Protein AF-A0A1T4W756-F1 (afdb_monomer_lite)

pLDDT: mean 76.84, std 11.85, range [45.97, 94.19]

Foldseek 3Di:
DLAKDKDKDKDKDWDPDPDIDIDIDIDIDIDGPDDPVRVVVDPPQWDWDDDPPDHIDIDGDDDPCVDVVVVVVCVVPDDDVVVVVVVVVVVCVVVVDDDDDDDPPPVVVVVLVVCVVVVPHDDADADPVLVVPDDPPDPDPDDPVVVRVVSPDPDPVNVVVVVVVVVVVVVVVVLVVLQVCLVPDFLVRVLVDPSADPLLNVLSVVVVVLVDDRVVSSVLSPPVDDPVSSVVVSVVSVVVRD

InterPro domains:
  IPR003688 Type IV secretion system protein TraG/VirD4 [PF02534] (2-58)
  IPR027417 P-loop containing nucleoside triphosphate hydrolase [G3DSA:3.40.50.300] (1-73)

Sequence (242 aa):
LLGKWTIYKKSSSESKGSHGSSSNSVDVIARDLMDPNEIRLLPNNKEIVFVRGERALMDFKWYPWKHKINSYAMSYGTFEPKKYMDLIRRQREESNDYYELIIDNKQKIDYYLSQKESGNVIETTVNISSFLNYNFDEDNDKSLEDNINELVVLSDEEIEKIISEEEFLESKRITREKKKLFNEMDLIGLYASDVLDERRKEILKSLYKLEYTPEQIKDIISLDRDLDEIEQLYEASIVLKG

Structure (mmCIF, N/CA/C/O backbone):
data_AF-A0A1T4W756-F1
#
_entry.id   AF-A0A1T4W756-F1
#
loop_
_atom_site.group_PDB
_atom_site.id
_atom_site.type_symbol
_atom_site.label_atom_id
_atom_site.label_alt_id
_atom_site.label_comp_id
_atom_site.label_asym_id
_atom_site.label_entity_id
_atom_site.label_seq_id
_atom_site.pdbx_PDB_ins_code
_atom_site.Cartn_x
_atom_site.Cartn_y
_atom_site.Cartn_z
_atom_site.occupancy
_atom_site.B_iso_or_equiv
_atom_site.auth_seq_id
_atom_site.auth_comp_id
_atom_site.auth_asym_id
_atom_site.auth_atom_id
_atom_site.pdbx_PDB_model_num
ATOM 1 N N . LEU A 1 1 ? 17.171 10.006 -4.246 1.00 64.38 1 LEU A N 1
ATOM 2 C CA . LEU A 1 1 ? 17.557 10.480 -5.600 1.00 64.38 1 LEU A CA 1
ATOM 3 C C . LEU A 1 1 ? 17.049 9.463 -6.621 1.00 64.38 1 LEU A C 1
ATOM 5 O O . LEU A 1 1 ? 17.104 8.283 -6.307 1.00 64.38 1 LEU A O 1
ATOM 9 N N . LEU A 1 2 ? 16.580 9.900 -7.798 1.00 79.25 2 LEU A N 1
ATOM 10 C CA . LEU A 1 2 ? 15.942 9.085 -8.861 1.00 79.25 2 LEU A CA 1
ATOM 11 C C . LEU A 1 2 ? 16.787 7.925 -9.421 1.00 79.25 2 LEU A C 1
ATOM 13 O O . LEU A 1 2 ? 16.278 7.093 -10.166 1.00 79.25 2 LEU A O 1
ATOM 17 N N . GLY A 1 3 ? 18.067 7.870 -9.057 1.00 83.31 3 GLY A N 1
ATOM 18 C CA . GLY A 1 3 ? 19.021 6.871 -9.513 1.00 83.31 3 GLY A CA 1
ATOM 19 C C . GLY A 1 3 ? 19.942 7.403 -10.607 1.00 83.31 3 GLY A C 1
ATOM 20 O O . GLY A 1 3 ? 19.833 8.548 -11.052 1.00 83.31 3 GLY A O 1
ATOM 21 N N . LYS A 1 4 ? 20.877 6.547 -11.013 1.00 87.38 4 LYS A N 1
ATOM 22 C CA . LYS A 1 4 ? 21.827 6.786 -12.100 1.00 87.38 4 LYS A CA 1
ATOM 23 C C . LYS A 1 4 ? 21.632 5.717 -13.161 1.00 87.38 4 LYS A C 1
ATOM 25 O O . LYS A 1 4 ? 21.268 4.588 -12.838 1.00 87.38 4 LYS A O 1
ATOM 30 N N . TRP A 1 5 ? 21.895 6.062 -14.410 1.00 86.31 5 TRP A N 1
ATOM 31 C CA . TRP A 1 5 ? 21.867 5.125 -15.518 1.00 86.31 5 TRP A CA 1
ATOM 32 C C . TRP A 1 5 ? 23.100 5.285 -16.396 1.00 86.31 5 TRP A C 1
ATOM 34 O O . TRP A 1 5 ? 23.722 6.347 -16.480 1.00 86.31 5 TRP A O 1
ATOM 44 N N . THR A 1 6 ? 23.465 4.182 -17.034 1.00 88.81 6 THR A N 1
ATOM 45 C CA . THR A 1 6 ? 24.600 4.121 -17.941 1.00 88.81 6 THR A CA 1
ATOM 46 C C . THR A 1 6 ? 24.097 4.248 -19.370 1.00 88.81 6 THR A C 1
ATOM 48 O O . THR A 1 6 ? 23.327 3.415 -19.848 1.00 88.81 6 THR A O 1
ATOM 51 N N . ILE A 1 7 ? 24.544 5.298 -20.049 1.00 87.31 7 ILE A N 1
ATOM 52 C CA . ILE A 1 7 ? 24.215 5.606 -21.434 1.00 87.31 7 ILE A CA 1
ATOM 53 C C . ILE A 1 7 ? 25.341 5.097 -22.323 1.00 87.31 7 ILE A C 1
ATOM 55 O O . ILE A 1 7 ? 26.498 5.489 -22.164 1.00 87.31 7 ILE A O 1
ATOM 59 N N . TYR A 1 8 ? 24.991 4.266 -23.300 1.00 89.81 8 TYR A N 1
ATOM 60 C CA . TYR A 1 8 ? 25.895 3.901 -24.384 1.00 89.81 8 TYR A CA 1
ATOM 61 C C . TYR A 1 8 ? 25.784 4.936 -25.501 1.00 89.81 8 TYR A C 1
ATOM 63 O O . TYR A 1 8 ? 24.734 5.071 -26.130 1.00 89.81 8 TYR A O 1
ATOM 71 N N . LYS A 1 9 ? 26.871 5.659 -25.765 1.00 90.62 9 LYS A N 1
ATOM 72 C CA . LYS A 1 9 ? 26.961 6.628 -26.856 1.00 90.62 9 LYS A CA 1
ATOM 73 C C . LYS A 1 9 ? 27.814 6.033 -27.970 1.00 90.62 9 LYS A C 1
ATOM 75 O O . LYS A 1 9 ? 28.964 5.675 -27.753 1.00 90.62 9 LYS A O 1
ATOM 80 N N . LYS A 1 10 ? 27.259 5.952 -29.177 1.00 91.25 10 LYS A N 1
ATOM 81 C CA . LYS A 1 10 ? 28.010 5.606 -30.390 1.00 91.25 10 LYS A CA 1
ATOM 82 C C . LYS A 1 10 ? 28.142 6.855 -31.247 1.00 91.25 10 LYS A C 1
ATOM 84 O O . LYS A 1 10 ? 27.137 7.499 -31.536 1.00 91.25 10 LYS A O 1
ATOM 89 N N . SER A 1 11 ? 29.361 7.199 -31.639 1.00 89.12 11 SER A N 1
ATOM 90 C CA . SER A 1 11 ? 29.635 8.275 -32.589 1.00 89.12 11 SER A CA 1
ATOM 91 C C . SER A 1 11 ? 30.311 7.700 -33.827 1.00 89.12 11 SER A C 1
ATOM 93 O O . SER A 1 11 ? 31.268 6.936 -33.735 1.00 89.12 11 SER A O 1
ATOM 95 N N . SER A 1 12 ? 29.793 8.061 -34.995 1.00 88.94 12 SER A N 1
ATOM 96 C CA . SER A 1 12 ? 30.367 7.708 -36.290 1.00 88.94 12 SER A CA 1
ATOM 97 C C . SER A 1 12 ? 30.826 8.983 -36.982 1.00 88.94 12 SER A C 1
ATOM 99 O O . SER A 1 12 ? 30.035 9.913 -37.143 1.00 88.94 12 SER A O 1
ATOM 101 N N . SER A 1 13 ? 32.081 9.013 -37.408 1.00 88.81 13 SER A N 1
ATOM 102 C CA . SER A 1 13 ? 32.629 10.091 -38.227 1.00 88.81 13 SER A CA 1
ATOM 103 C C . SER A 1 13 ? 32.906 9.546 -39.618 1.00 88.81 13 SER A C 1
ATOM 105 O O . SER A 1 13 ? 33.592 8.535 -39.758 1.00 88.81 13 SER A O 1
ATOM 107 N N . GLU A 1 14 ? 32.382 10.218 -40.639 1.00 89.50 14 GLU A N 1
ATOM 108 C CA . GLU A 1 14 ? 32.632 9.908 -42.047 1.00 89.50 14 GLU A CA 1
ATOM 109 C C . GLU A 1 14 ? 33.365 11.070 -42.728 1.00 89.50 14 GLU A C 1
ATOM 111 O O . GLU A 1 14 ? 33.009 12.235 -42.553 1.00 89.50 14 GLU A O 1
ATOM 116 N N . SER A 1 15 ? 34.395 10.758 -43.514 1.00 87.44 15 SER A N 1
ATOM 117 C CA . SER A 1 15 ? 35.109 11.712 -44.364 1.00 87.44 15 SER A CA 1
ATOM 118 C C . SER A 1 15 ? 34.831 11.409 -45.835 1.00 87.44 15 SER A C 1
ATOM 120 O O . SER A 1 15 ? 35.038 10.284 -46.294 1.00 87.44 15 SER A O 1
ATOM 122 N N . LYS A 1 16 ? 34.377 12.419 -46.589 1.00 81.94 16 LYS A N 1
ATOM 123 C CA . LYS A 1 16 ? 34.033 12.322 -48.020 1.00 81.94 16 LYS A CA 1
ATOM 124 C C . LYS A 1 16 ? 35.166 12.872 -48.892 1.00 81.94 16 LYS A C 1
ATOM 126 O O . LYS A 1 16 ? 35.035 13.927 -49.504 1.00 81.94 16 LYS A O 1
ATOM 131 N N . GLY A 1 17 ? 36.303 12.177 -48.899 1.00 85.62 17 GLY A N 1
ATOM 132 C CA . GLY A 1 17 ? 37.425 12.429 -49.813 1.00 85.62 17 GLY A CA 1
ATOM 133 C C . GLY A 1 17 ? 37.479 11.431 -50.977 1.00 85.62 17 GLY A C 1
ATOM 134 O O . GLY A 1 17 ? 36.662 10.518 -51.058 1.00 85.62 17 GLY A O 1
ATOM 135 N N . SER A 1 18 ? 38.484 11.567 -51.854 1.00 78.50 18 SER A N 1
ATOM 136 C CA . SER A 1 18 ? 38.758 10.626 -52.964 1.00 78.50 18 SER A CA 1
ATOM 137 C C . SER A 1 18 ? 38.944 9.173 -52.492 1.00 78.50 18 SER A C 1
ATOM 139 O O . SER A 1 18 ? 38.592 8.247 -53.214 1.00 78.50 18 SER A O 1
ATOM 141 N N . HIS A 1 19 ? 39.450 8.987 -51.272 1.00 74.56 19 HIS A N 1
ATOM 142 C CA . HIS A 1 19 ? 39.415 7.732 -50.526 1.00 74.56 19 HIS A CA 1
ATOM 143 C C . HIS A 1 19 ? 38.713 8.029 -49.199 1.00 74.56 19 HIS A C 1
ATOM 145 O O . HIS A 1 19 ? 39.328 8.550 -48.269 1.00 74.56 19 HIS A O 1
ATOM 151 N N . GLY A 1 20 ? 37.399 7.816 -49.149 1.00 80.31 20 GLY A N 1
ATOM 152 C CA . GLY A 1 20 ? 36.619 8.061 -47.940 1.00 80.31 20 GLY A CA 1
ATOM 153 C C . GLY A 1 20 ? 37.050 7.147 -46.792 1.00 80.31 20 GLY A C 1
ATOM 154 O O . GLY A 1 20 ? 37.405 5.990 -47.010 1.00 80.31 20 GLY A O 1
ATOM 155 N N . SER A 1 21 ? 37.008 7.666 -45.567 1.00 78.00 21 SER A N 1
ATOM 156 C CA . SER A 1 21 ? 37.246 6.897 -44.344 1.00 78.00 21 SER A CA 1
ATOM 157 C C . SER A 1 21 ? 36.079 7.079 -43.380 1.00 78.00 21 SER A C 1
ATOM 159 O O . SER A 1 21 ? 35.488 8.155 -43.291 1.00 78.00 21 SER A O 1
ATOM 161 N N . SER A 1 22 ? 35.734 6.013 -42.664 1.00 86.62 22 SER A N 1
ATOM 162 C CA . SER A 1 22 ? 34.732 6.040 -41.601 1.00 86.62 22 SER A CA 1
ATOM 163 C C . SER A 1 22 ? 35.335 5.476 -40.324 1.00 86.62 22 SER A C 1
ATOM 165 O O . SER A 1 22 ? 35.930 4.398 -40.351 1.00 86.62 22 SER A O 1
ATOM 167 N N . SER A 1 23 ? 35.156 6.169 -39.207 1.00 84.12 23 SER A N 1
ATOM 168 C CA . SER A 1 23 ? 35.570 5.708 -37.882 1.00 84.12 23 SER A CA 1
ATOM 169 C C . SER A 1 23 ? 34.370 5.675 -36.948 1.00 84.12 23 SER A C 1
ATOM 171 O O . SER A 1 23 ? 33.595 6.630 -36.919 1.00 84.12 23 SER A O 1
ATOM 173 N N . ASN A 1 24 ? 34.257 4.620 -36.146 1.00 88.62 24 ASN A N 1
ATOM 174 C CA . ASN A 1 24 ? 33.230 4.495 -35.116 1.00 88.62 24 ASN A CA 1
ATOM 175 C C . ASN A 1 24 ? 33.894 4.495 -33.736 1.00 88.62 24 ASN A C 1
ATOM 177 O O . ASN A 1 24 ? 34.829 3.728 -33.514 1.00 88.62 24 ASN A O 1
ATOM 181 N N . SER A 1 25 ? 33.397 5.322 -32.818 1.00 86.44 25 SER A N 1
ATOM 182 C CA . SER A 1 25 ? 33.781 5.333 -31.404 1.00 86.44 25 SER A CA 1
ATOM 183 C C . SER A 1 25 ? 32.585 4.950 -30.539 1.00 86.44 25 SER A C 1
ATOM 185 O O . SER A 1 25 ? 31.438 5.290 -30.852 1.00 86.44 25 SER A O 1
ATOM 187 N N . VAL A 1 26 ? 32.848 4.226 -29.452 1.00 90.38 26 VAL A N 1
ATOM 188 C CA . VAL A 1 26 ? 31.834 3.840 -28.467 1.00 90.38 26 VAL A CA 1
ATOM 189 C C . VAL A 1 26 ? 32.276 4.327 -27.096 1.00 90.38 26 VAL A C 1
ATOM 191 O O . VAL A 1 26 ? 33.327 3.920 -26.611 1.00 90.38 26 VAL A O 1
ATOM 194 N N . ASP A 1 27 ? 31.434 5.144 -26.468 1.00 90.38 27 ASP A N 1
ATOM 195 C CA . ASP A 1 27 ? 31.645 5.690 -25.131 1.00 90.38 27 ASP A CA 1
ATOM 196 C C . ASP A 1 27 ? 30.548 5.187 -24.180 1.00 90.38 27 ASP A C 1
ATOM 198 O O . ASP A 1 27 ? 29.384 5.018 -24.565 1.00 90.38 27 ASP A O 1
ATOM 202 N N . VAL A 1 28 ? 30.907 4.991 -22.912 1.00 88.94 28 VAL A N 1
ATOM 203 C CA . VAL A 1 28 ? 29.984 4.617 -21.833 1.00 88.94 28 VAL A CA 1
ATOM 204 C C . VAL A 1 28 ? 29.955 5.754 -20.816 1.00 88.94 28 VAL A C 1
ATOM 206 O O . VAL A 1 28 ? 30.978 6.073 -20.216 1.00 88.94 28 VAL A O 1
ATOM 209 N N . ILE A 1 29 ? 28.796 6.389 -20.634 1.00 89.00 29 ILE A N 1
ATOM 210 C CA . ILE A 1 29 ? 28.639 7.584 -19.792 1.00 89.00 29 ILE A CA 1
ATOM 211 C C . ILE A 1 29 ? 27.676 7.268 -18.649 1.00 89.00 29 ILE A C 1
ATOM 213 O O . ILE A 1 29 ? 26.566 6.802 -18.885 1.00 89.00 29 ILE A O 1
ATOM 217 N N . ALA A 1 30 ? 28.069 7.552 -17.409 1.00 88.38 30 ALA A N 1
ATOM 218 C CA . ALA A 1 30 ? 27.159 7.512 -16.268 1.00 88.38 30 ALA A CA 1
ATOM 219 C C . ALA A 1 30 ? 26.474 8.878 -16.105 1.00 88.38 30 ALA A C 1
ATOM 221 O O . ALA A 1 30 ? 27.153 9.895 -15.958 1.00 88.38 30 ALA A O 1
ATOM 222 N N . ARG A 1 31 ? 25.140 8.905 -16.123 1.00 87.06 31 ARG A N 1
ATOM 223 C CA . ARG A 1 31 ? 24.331 10.115 -15.910 1.00 87.06 31 ARG A CA 1
ATOM 224 C C . ARG A 1 31 ? 23.247 9.836 -14.874 1.00 87.06 31 ARG A C 1
ATOM 226 O O . ARG A 1 31 ? 22.803 8.700 -14.717 1.00 87.06 31 ARG A O 1
ATOM 233 N N . ASP A 1 32 ? 22.813 10.868 -14.168 1.00 87.69 32 ASP A N 1
ATOM 234 C CA . ASP A 1 32 ? 21.615 10.781 -13.334 1.00 87.69 32 ASP A CA 1
ATOM 235 C C . ASP A 1 32 ? 20.374 10.553 -14.216 1.00 87.69 32 ASP A C 1
ATOM 237 O O . ASP A 1 32 ? 20.362 10.891 -15.402 1.00 87.69 32 ASP A O 1
ATOM 241 N N . LEU A 1 33 ? 19.339 9.910 -13.671 1.00 84.50 33 LEU A N 1
ATOM 242 C CA . LEU A 1 33 ? 18.147 9.578 -14.458 1.00 84.50 33 LEU A CA 1
ATOM 243 C C . LEU A 1 33 ? 17.405 10.836 -14.946 1.00 84.50 33 LEU A C 1
ATOM 245 O O . LEU A 1 33 ? 16.977 10.881 -16.096 1.00 84.50 33 LEU A O 1
ATOM 249 N N . MET A 1 34 ? 17.295 11.853 -14.086 1.00 86.31 34 MET A N 1
ATOM 250 C CA . MET A 1 34 ? 16.879 13.212 -14.443 1.00 86.31 34 MET A CA 1
ATOM 251 C C . MET A 1 34 ? 17.627 14.228 -13.581 1.00 86.31 34 MET A C 1
ATOM 253 O O . MET A 1 34 ? 17.814 14.010 -12.380 1.00 86.31 34 MET A O 1
ATOM 257 N N . ASP A 1 35 ? 17.976 15.362 -14.179 1.00 87.25 35 ASP A N 1
ATOM 258 C CA . ASP A 1 35 ? 18.528 16.509 -13.466 1.00 87.25 35 ASP A CA 1
ATOM 259 C C . ASP A 1 35 ? 17.411 17.318 -12.774 1.00 87.25 35 ASP A C 1
ATOM 261 O O . ASP A 1 35 ? 16.287 17.393 -13.278 1.00 87.25 35 ASP A O 1
ATOM 265 N N . PRO A 1 36 ? 17.697 18.028 -11.666 1.00 87.94 36 PRO A N 1
ATOM 266 C CA . PRO A 1 36 ? 16.707 18.877 -10.992 1.00 87.94 36 PRO A CA 1
ATOM 267 C C . PRO A 1 36 ? 16.030 19.907 -11.911 1.00 87.94 36 PRO A C 1
ATOM 269 O O . PRO A 1 36 ? 14.843 20.199 -11.763 1.00 87.94 36 PRO A O 1
ATOM 272 N N . ASN A 1 37 ? 16.768 20.429 -12.894 1.00 89.31 37 ASN A N 1
ATOM 273 C CA . ASN A 1 37 ? 16.232 21.355 -13.892 1.00 89.31 37 ASN A CA 1
ATOM 274 C C . ASN A 1 37 ? 15.243 20.673 -14.850 1.00 89.31 37 ASN A C 1
ATOM 276 O O . ASN A 1 37 ? 14.254 21.289 -15.237 1.00 89.31 37 ASN A O 1
ATOM 280 N N . GLU A 1 38 ? 15.480 19.407 -15.201 1.00 87.94 38 GLU A N 1
ATOM 281 C CA . GLU A 1 38 ? 14.569 18.610 -16.032 1.00 87.94 38 GLU A CA 1
ATOM 282 C C . GLU A 1 38 ? 13.300 18.253 -15.247 1.00 87.94 38 GLU A C 1
ATOM 284 O O . GLU A 1 38 ? 12.197 18.352 -15.781 1.00 87.94 38 GLU A O 1
ATOM 289 N N . ILE A 1 39 ? 13.433 17.934 -13.953 1.00 88.06 39 ILE A N 1
ATOM 290 C CA . ILE A 1 39 ? 12.296 17.684 -13.051 1.00 88.06 39 ILE A CA 1
ATOM 291 C C . ILE A 1 39 ? 11.407 18.929 -12.937 1.00 88.06 39 ILE A C 1
ATOM 293 O O . ILE A 1 39 ? 10.183 18.822 -12.955 1.00 88.06 39 ILE A O 1
ATOM 297 N N . ARG A 1 40 ? 12.003 20.127 -12.867 1.00 88.00 40 ARG A N 1
ATOM 298 C CA . ARG A 1 40 ? 11.256 21.395 -12.805 1.00 88.00 40 ARG A CA 1
ATOM 299 C C . ARG A 1 40 ? 10.413 21.660 -14.057 1.00 88.00 40 ARG A C 1
ATOM 301 O O . ARG A 1 40 ? 9.430 22.392 -13.978 1.00 88.00 40 ARG A O 1
ATOM 308 N N . LEU A 1 41 ? 10.798 21.092 -15.196 1.00 92.56 41 LEU A N 1
ATOM 309 C CA . LEU A 1 41 ? 10.084 21.225 -16.466 1.00 92.56 41 LEU A CA 1
ATOM 310 C C . LEU A 1 41 ? 9.068 20.095 -16.699 1.00 92.56 41 LEU A C 1
ATOM 312 O O . LEU A 1 41 ? 8.438 20.056 -17.759 1.00 92.56 41 LEU A O 1
ATOM 316 N N . LEU A 1 42 ? 8.888 19.183 -15.736 1.00 91.00 42 LEU A N 1
ATOM 317 C CA . LEU A 1 42 ? 7.922 18.098 -15.852 1.00 91.00 42 LEU A CA 1
ATOM 318 C C . LEU A 1 42 ? 6.495 18.666 -16.002 1.00 91.00 42 LEU A C 1
ATOM 320 O O . LEU A 1 42 ? 6.107 19.565 -15.250 1.00 91.00 42 LEU A O 1
ATOM 324 N N . PRO A 1 43 ? 5.681 18.150 -16.943 1.00 93.50 43 PRO A N 1
ATOM 325 C CA . PRO A 1 43 ? 4.292 18.567 -17.084 1.00 93.50 43 PRO A CA 1
ATOM 326 C C . PRO A 1 43 ? 3.514 18.424 -15.772 1.00 93.50 43 PRO A C 1
ATOM 328 O O . PRO A 1 43 ? 3.578 17.387 -15.118 1.00 93.50 43 PRO A O 1
ATOM 331 N N . ASN A 1 44 ? 2.701 19.425 -15.421 1.00 90.94 44 ASN A N 1
ATOM 332 C CA . ASN A 1 44 ? 1.949 19.436 -14.158 1.00 90.94 44 ASN A CA 1
ATOM 333 C C . ASN A 1 44 ? 0.996 18.248 -13.974 1.00 90.94 44 ASN A C 1
ATOM 335 O O . ASN A 1 44 ? 0.632 17.943 -12.838 1.00 90.94 44 ASN A O 1
ATOM 339 N N . ASN A 1 45 ? 0.566 17.619 -15.070 1.00 92.31 45 ASN A N 1
ATOM 340 C CA . ASN A 1 45 ? -0.301 16.445 -15.066 1.00 92.31 45 ASN A CA 1
ATOM 341 C C . ASN A 1 45 ? 0.446 15.123 -14.893 1.00 92.31 45 ASN A C 1
ATOM 343 O O . ASN A 1 45 ? -0.216 14.096 -14.809 1.00 92.31 45 ASN A O 1
ATOM 347 N N . LYS A 1 46 ? 1.779 15.139 -14.859 1.00 92.88 46 LYS A N 1
ATOM 348 C CA . LYS A 1 46 ? 2.610 13.957 -14.661 1.00 92.88 46 LYS A CA 1
ATOM 349 C C . LYS A 1 46 ? 3.334 14.012 -13.326 1.00 92.88 46 LYS A C 1
ATOM 351 O O . LYS A 1 46 ? 3.570 15.082 -12.764 1.00 92.88 46 LYS A O 1
ATOM 356 N N . GLU A 1 47 ? 3.679 12.841 -12.830 1.00 92.38 47 GLU A N 1
ATOM 357 C CA . GLU A 1 47 ? 4.463 12.637 -11.624 1.00 92.38 47 GLU A CA 1
ATOM 358 C C . GLU A 1 47 ? 5.432 11.473 -11.805 1.00 92.38 47 GLU A C 1
ATOM 360 O O . GLU A 1 47 ? 5.349 10.722 -12.779 1.00 92.38 47 GLU A O 1
ATOM 365 N N . ILE A 1 48 ? 6.383 11.366 -10.879 1.00 91.50 48 ILE A N 1
ATOM 366 C CA . ILE A 1 48 ? 7.342 10.268 -10.843 1.00 91.50 48 ILE A CA 1
ATOM 367 C C . ILE A 1 48 ? 6.992 9.368 -9.662 1.00 91.50 48 ILE A C 1
ATOM 369 O O . ILE A 1 48 ? 6.960 9.828 -8.521 1.00 91.50 48 ILE A O 1
ATOM 373 N N . VAL A 1 49 ? 6.745 8.094 -9.947 1.00 91.31 49 VAL A N 1
ATOM 374 C CA . VAL A 1 49 ? 6.301 7.079 -8.993 1.00 91.31 49 VAL A CA 1
ATOM 375 C C . VAL A 1 49 ? 7.453 6.128 -8.687 1.00 91.31 49 VAL A C 1
ATOM 377 O O . VAL A 1 49 ? 8.140 5.640 -9.588 1.00 91.31 49 VAL A O 1
ATOM 380 N N . PHE A 1 50 ? 7.647 5.850 -7.398 1.00 91.19 50 PHE A N 1
ATOM 381 C CA . PHE A 1 50 ? 8.600 4.857 -6.915 1.00 91.19 50 PHE A CA 1
ATOM 382 C C . PHE A 1 50 ? 7.846 3.647 -6.379 1.00 91.19 50 PHE A C 1
ATOM 384 O O . PHE A 1 50 ? 7.198 3.725 -5.337 1.00 91.19 50 PHE A O 1
ATOM 391 N N . VAL A 1 51 ? 7.960 2.526 -7.084 1.00 89.62 51 VAL A N 1
ATOM 392 C CA . VAL A 1 51 ? 7.474 1.226 -6.618 1.00 89.62 51 VAL A CA 1
ATOM 393 C C . VAL A 1 51 ? 8.680 0.421 -6.146 1.00 89.62 51 VAL A C 1
ATOM 395 O O . VAL A 1 51 ? 9.732 0.423 -6.786 1.00 89.62 51 VAL A O 1
ATOM 398 N N . ARG A 1 52 ? 8.565 -0.230 -4.984 1.00 92.12 52 ARG A N 1
ATOM 399 C CA . ARG A 1 52 ? 9.660 -1.032 -4.427 1.00 92.12 52 ARG A CA 1
ATOM 400 C C . ARG A 1 52 ? 10.048 -2.132 -5.417 1.00 92.12 52 ARG A C 1
ATOM 402 O O . ARG A 1 52 ? 9.188 -2.863 -5.883 1.00 92.12 52 ARG A O 1
ATOM 409 N N . GLY A 1 53 ? 11.346 -2.255 -5.689 1.00 87.62 53 GLY A N 1
ATOM 410 C CA . GLY A 1 53 ? 11.882 -3.248 -6.627 1.00 87.62 53 GLY A CA 1
ATOM 411 C C . GLY A 1 53 ? 11.845 -2.814 -8.094 1.00 87.62 53 GLY A C 1
ATOM 412 O O . GLY A 1 53 ? 12.518 -3.429 -8.914 1.00 87.62 53 GLY A O 1
ATOM 413 N N . GLU A 1 54 ? 11.156 -1.720 -8.413 1.00 87.44 54 GLU A N 1
ATOM 414 C CA . GLU A 1 54 ? 11.016 -1.227 -9.777 1.00 87.44 54 GLU A CA 1
ATOM 415 C C . GLU A 1 54 ? 11.842 0.033 -10.032 1.00 87.44 54 GLU A C 1
ATOM 417 O O . GLU A 1 54 ? 12.269 0.756 -9.124 1.00 87.44 54 GLU A O 1
ATOM 422 N N . ARG A 1 55 ? 12.072 0.311 -11.318 1.00 86.12 55 ARG A N 1
ATOM 423 C CA . ARG A 1 55 ? 12.663 1.584 -11.748 1.00 86.12 55 ARG A CA 1
ATOM 424 C C . ARG A 1 55 ? 11.663 2.716 -11.522 1.00 86.12 55 ARG A C 1
ATOM 426 O O . ARG A 1 55 ? 10.460 2.491 -11.502 1.00 86.12 55 ARG A O 1
ATOM 433 N N . ALA A 1 56 ? 12.159 3.945 -11.386 1.00 88.19 56 ALA A N 1
ATOM 434 C CA . ALA A 1 56 ? 11.288 5.113 -11.314 1.00 88.19 56 ALA A CA 1
ATOM 435 C C . ALA A 1 56 ? 10.416 5.201 -12.580 1.00 88.19 56 ALA A C 1
ATOM 437 O O . ALA A 1 56 ? 10.932 5.160 -13.700 1.00 88.19 56 ALA A O 1
ATOM 438 N N . LEU A 1 57 ? 9.104 5.317 -12.389 1.00 88.62 57 LEU A N 1
ATOM 439 C CA . LEU A 1 57 ? 8.106 5.370 -13.455 1.00 88.62 57 LEU A CA 1
ATOM 440 C C . LEU A 1 57 ? 7.559 6.787 -13.566 1.00 88.62 57 LEU A C 1
ATOM 442 O O . LEU A 1 57 ? 7.435 7.484 -12.567 1.00 88.62 57 LEU A O 1
ATOM 446 N N . MET A 1 58 ? 7.205 7.215 -14.773 1.00 90.69 58 MET A N 1
ATOM 447 C CA . MET A 1 58 ? 6.494 8.473 -14.982 1.00 90.69 58 MET A CA 1
ATOM 448 C C . MET A 1 58 ? 5.047 8.162 -15.343 1.00 90.69 58 MET A C 1
ATOM 450 O O . MET A 1 58 ? 4.808 7.512 -16.359 1.00 90.69 58 MET A O 1
ATOM 454 N N . ASP A 1 59 ? 4.107 8.664 -14.551 1.00 94.19 59 ASP A N 1
ATOM 455 C CA . ASP A 1 59 ? 2.674 8.437 -14.752 1.00 94.19 59 ASP A CA 1
ATOM 456 C C . ASP A 1 59 ? 1.878 9.744 -14.638 1.00 94.19 59 ASP A C 1
ATOM 458 O O . ASP A 1 59 ? 2.422 10.799 -14.302 1.00 94.19 59 ASP A O 1
ATOM 462 N N . PHE A 1 60 ? 0.596 9.706 -14.987 1.00 93.38 60 PHE A N 1
ATOM 463 C CA . PHE A 1 60 ? -0.325 10.814 -14.808 1.00 93.38 60 PHE A CA 1
ATOM 464 C C . PHE A 1 60 ? -0.818 10.899 -13.367 1.00 93.38 60 PHE A C 1
ATOM 466 O O . PHE A 1 60 ? -1.179 9.899 -12.755 1.00 93.38 60 PHE A O 1
ATOM 473 N N . LYS A 1 61 ? -0.937 12.129 -12.864 1.00 91.94 61 LYS A N 1
ATOM 474 C CA . LYS A 1 61 ? -1.521 12.385 -11.548 1.00 91.94 61 LYS A CA 1
ATOM 475 C C . LYS A 1 61 ? -2.958 11.887 -11.497 1.00 91.94 61 LYS A C 1
ATOM 477 O O . LYS A 1 61 ? -3.773 12.209 -12.371 1.00 91.94 61 LYS A O 1
ATOM 482 N N . TRP A 1 62 ? -3.282 11.178 -10.425 1.00 87.88 62 TRP A N 1
ATOM 483 C CA . TRP A 1 62 ? -4.651 10.778 -10.147 1.00 87.88 62 TRP A CA 1
ATOM 484 C C . TRP A 1 62 ? -5.473 11.988 -9.683 1.00 87.88 62 TRP A C 1
ATOM 486 O O . TRP A 1 62 ? -5.145 12.638 -8.691 1.00 87.88 62 TRP A O 1
ATOM 496 N N . TYR A 1 63 ? -6.540 12.315 -10.417 1.00 87.81 63 TYR A N 1
ATOM 497 C CA . TYR A 1 63 ? -7.425 13.443 -10.111 1.00 87.81 63 TYR A CA 1
ATOM 498 C C . TYR A 1 63 ? -8.764 12.929 -9.567 1.00 87.81 63 TYR A C 1
ATOM 500 O O . TYR A 1 63 ? -9.625 12.564 -10.377 1.00 87.81 63 TYR A O 1
ATOM 508 N N . PRO A 1 64 ? -8.990 12.942 -8.237 1.00 85.81 64 PRO A N 1
ATOM 509 C CA . PRO A 1 64 ? -10.176 12.342 -7.623 1.00 85.81 64 PRO A CA 1
ATOM 510 C C . PRO A 1 64 ? -11.484 12.827 -8.259 1.00 85.81 64 PRO A C 1
ATOM 512 O O . PRO A 1 64 ? -12.381 12.038 -8.548 1.00 85.81 64 PRO A O 1
ATOM 515 N N . TRP A 1 65 ? -11.562 14.122 -8.577 1.00 85.00 65 TRP A N 1
ATOM 516 C CA . TRP A 1 65 ? -12.766 14.755 -9.115 1.00 85.00 65 TRP A CA 1
ATOM 517 C C . TRP A 1 65 ? -13.141 14.345 -10.544 1.00 85.00 65 TRP A C 1
ATOM 519 O O . TRP A 1 65 ? -14.273 14.587 -10.957 1.00 85.00 65 TRP A O 1
ATOM 529 N N . LYS A 1 66 ? -12.229 13.729 -11.306 1.00 86.19 66 LYS A N 1
ATOM 530 C CA . LYS A 1 66 ? -12.505 13.250 -12.673 1.00 86.19 66 LYS A CA 1
ATOM 531 C C . LYS A 1 66 ? -13.066 11.825 -12.711 1.00 86.19 66 LYS A C 1
ATOM 533 O O . LYS A 1 66 ? -13.490 11.372 -13.772 1.00 86.19 66 LYS A O 1
ATOM 538 N N . HIS A 1 67 ? -13.058 11.110 -11.586 1.00 85.94 67 HIS A N 1
ATOM 539 C CA . HIS A 1 67 ? -13.495 9.718 -11.521 1.00 85.94 67 HIS A CA 1
ATOM 540 C C . HIS A 1 67 ? -14.959 9.580 -11.094 1.00 85.94 67 HIS A C 1
ATOM 542 O O . HIS A 1 67 ? -15.479 10.369 -10.308 1.00 85.94 67 HIS A O 1
ATOM 548 N N . LYS A 1 68 ? -15.609 8.503 -11.561 1.00 86.94 68 LYS A N 1
ATOM 549 C CA . LYS A 1 68 ? -17.007 8.161 -11.231 1.00 86.94 68 LYS A CA 1
ATOM 550 C C . LYS A 1 68 ? -17.263 8.061 -9.723 1.00 86.94 68 LYS A C 1
ATOM 552 O O . LYS A 1 68 ? -18.356 8.387 -9.274 1.00 86.94 68 LYS A O 1
ATOM 557 N N . ILE A 1 69 ? -16.249 7.656 -8.953 1.00 86.56 69 ILE A N 1
ATOM 558 C CA . ILE A 1 69 ? -16.305 7.582 -7.485 1.00 86.56 69 ILE A CA 1
ATOM 559 C C . ILE A 1 69 ? -16.651 8.949 -6.886 1.00 86.56 69 ILE A C 1
ATOM 561 O O . ILE A 1 69 ? -17.455 9.020 -5.964 1.00 86.56 69 ILE A O 1
ATOM 565 N N . ASN A 1 70 ? -16.119 10.041 -7.439 1.00 85.50 70 ASN A N 1
ATOM 566 C CA . ASN A 1 70 ? -16.450 11.380 -6.964 1.00 85.50 70 ASN A CA 1
ATOM 567 C C . ASN A 1 70 ? -17.902 11.757 -7.280 1.00 85.50 70 ASN A C 1
ATOM 569 O O . ASN A 1 70 ? -18.581 12.315 -6.428 1.00 85.50 70 ASN A O 1
ATOM 573 N N . SER A 1 71 ? -18.416 11.403 -8.462 1.00 84.06 71 SER A N 1
ATOM 574 C CA . SER A 1 71 ? -19.836 11.607 -8.786 1.00 84.06 71 SER A CA 1
ATOM 575 C C . SER A 1 71 ? -20.756 10.826 -7.844 1.00 84.06 71 SER A C 1
ATOM 577 O O . SER A 1 71 ? -21.776 11.353 -7.410 1.00 84.06 71 SER A O 1
ATOM 579 N N . TYR A 1 72 ? -20.375 9.594 -7.492 1.00 87.31 72 TYR A N 1
ATOM 580 C CA . TYR A 1 72 ? -21.085 8.788 -6.502 1.00 87.31 72 TYR A CA 1
ATOM 581 C C . TYR A 1 72 ? -21.041 9.438 -5.115 1.00 87.31 72 TYR A C 1
ATOM 583 O O . TYR A 1 72 ? -22.089 9.649 -4.518 1.00 87.31 72 TYR A O 1
ATOM 591 N N . ALA A 1 73 ? -19.864 9.850 -4.636 1.00 84.69 73 ALA A N 1
ATOM 592 C CA . ALA A 1 73 ? -19.720 10.533 -3.351 1.00 84.69 73 ALA A CA 1
ATOM 593 C C . ALA A 1 73 ? -20.534 11.839 -3.290 1.00 84.69 73 ALA A C 1
ATOM 595 O O . ALA A 1 73 ? -21.226 12.090 -2.308 1.00 84.69 73 ALA A O 1
ATOM 596 N N . MET A 1 74 ? -20.530 12.631 -4.367 1.00 83.75 74 MET A N 1
ATOM 597 C CA . MET A 1 74 ? -21.319 13.863 -4.467 1.00 83.75 74 MET A CA 1
ATOM 598 C C . MET A 1 74 ? -22.835 13.620 -4.416 1.00 83.75 74 MET A C 1
ATOM 600 O O . MET A 1 74 ? -23.566 14.510 -3.985 1.00 83.75 74 MET A O 1
ATOM 604 N N . SER A 1 75 ? -23.322 12.435 -4.808 1.00 87.69 75 SER A N 1
ATOM 605 C CA . SER A 1 75 ? -24.753 12.100 -4.728 1.00 87.69 75 SER A CA 1
ATOM 606 C C . SER A 1 75 ? -25.280 12.000 -3.291 1.00 87.69 75 SER A C 1
ATOM 608 O O . SER A 1 75 ? -26.465 12.228 -3.062 1.00 87.69 75 SER A O 1
ATOM 610 N N . TYR A 1 76 ? -24.399 11.746 -2.318 1.00 83.00 76 TYR A N 1
ATOM 611 C CA . TYR A 1 76 ? -24.738 11.705 -0.892 1.00 83.00 76 TYR A CA 1
ATOM 612 C C . TYR A 1 76 ? -24.799 13.094 -0.239 1.00 83.00 76 TYR A C 1
ATOM 614 O O . TYR A 1 76 ? -25.152 13.210 0.933 1.00 83.00 76 TYR A O 1
ATOM 622 N N . GLY A 1 77 ? -24.496 14.154 -0.995 1.00 84.94 77 GLY A N 1
ATOM 623 C CA . GLY A 1 77 ? -24.520 15.529 -0.514 1.00 84.94 77 GLY A CA 1
ATOM 624 C C . GLY A 1 77 ? -23.320 15.895 0.363 1.00 84.94 77 GLY A C 1
ATOM 625 O O . GLY A 1 77 ? -22.298 15.212 0.406 1.00 84.94 77 GLY A O 1
ATOM 626 N N . THR A 1 78 ? -23.422 17.039 1.034 1.00 81.88 78 THR A N 1
ATOM 627 C CA . THR A 1 78 ? -22.386 17.543 1.942 1.00 81.88 78 THR A CA 1
ATOM 628 C C . THR A 1 78 ? -22.369 16.769 3.253 1.00 81.88 78 THR A C 1
ATOM 630 O O . THR A 1 78 ? -23.403 16.602 3.897 1.00 81.88 78 THR A O 1
ATOM 633 N N . PHE A 1 79 ? -21.174 16.371 3.691 1.00 82.38 79 PHE A N 1
ATOM 634 C CA . PHE A 1 79 ? -20.985 15.801 5.018 1.00 82.38 79 PHE A CA 1
ATOM 635 C C . PHE A 1 79 ? -21.297 16.849 6.094 1.00 82.38 79 PHE A C 1
ATOM 637 O O . PHE A 1 79 ? -20.656 17.899 6.154 1.00 82.38 79 PHE A O 1
ATOM 644 N N . GLU A 1 80 ? -22.276 16.557 6.950 1.00 86.88 80 GLU A N 1
ATOM 645 C CA . GLU A 1 80 ? -22.624 17.371 8.115 1.00 86.88 80 GLU A CA 1
ATOM 646 C C . GLU A 1 80 ? -22.119 16.684 9.398 1.00 86.88 80 GLU A C 1
ATOM 648 O O . GLU A 1 80 ? -22.762 15.746 9.882 1.00 86.88 80 GLU A O 1
ATOM 653 N N . PRO A 1 81 ? -21.009 17.157 10.003 1.00 83.19 81 PRO A N 1
ATOM 654 C CA . PRO A 1 81 ? -20.381 16.477 11.137 1.00 83.19 81 PRO A CA 1
ATOM 655 C C . PRO A 1 81 ? -21.311 16.300 12.340 1.00 83.19 81 PRO A C 1
ATOM 657 O O . PRO A 1 81 ? -21.261 15.276 13.010 1.00 83.19 81 PRO A O 1
ATOM 660 N N . LYS A 1 82 ? -22.193 17.275 12.605 1.00 85.50 82 LYS A N 1
ATOM 661 C CA . LYS A 1 82 ? -23.139 17.212 13.731 1.00 85.50 82 LYS A CA 1
ATOM 662 C C . LYS A 1 82 ? -24.123 16.052 13.587 1.00 85.50 82 LYS A C 1
ATOM 664 O O . LYS A 1 82 ? -24.228 15.245 14.498 1.00 85.50 82 LYS A O 1
ATOM 669 N N . LYS A 1 83 ? -24.763 15.919 12.418 1.00 82.56 83 LYS A N 1
ATOM 670 C CA . LYS A 1 83 ? -25.699 14.818 12.140 1.00 82.56 83 LYS A CA 1
ATOM 671 C C . LYS A 1 83 ? -25.012 13.458 12.235 1.00 82.56 83 LYS A C 1
ATOM 673 O O . LYS A 1 83 ? -25.602 12.521 12.754 1.00 82.56 83 LYS A O 1
ATOM 678 N N . TYR A 1 84 ? -23.770 13.356 11.762 1.00 80.50 84 TYR A N 1
ATOM 679 C CA . TYR A 1 84 ? -22.988 12.126 11.862 1.00 80.50 84 TYR A CA 1
ATOM 680 C C . TYR A 1 84 ? -22.655 11.763 13.316 1.00 80.50 84 TYR A C 1
ATOM 682 O O . TYR A 1 84 ? -22.851 10.622 13.722 1.00 80.50 84 TYR A O 1
ATOM 690 N N . MET A 1 85 ? -22.226 12.736 14.125 1.00 79.56 85 MET A N 1
ATOM 691 C CA . MET A 1 85 ? -21.965 12.513 15.551 1.00 79.56 85 MET A CA 1
ATOM 692 C C . MET A 1 85 ? -23.239 12.166 16.327 1.00 79.56 85 MET A C 1
ATOM 694 O O . MET A 1 85 ? -23.186 11.322 17.214 1.00 79.56 85 MET A O 1
ATOM 698 N N . ASP A 1 86 ? -24.381 12.762 15.980 1.00 83.38 86 ASP A N 1
ATOM 699 C CA . ASP A 1 86 ? -25.674 12.432 16.588 1.00 83.38 86 ASP A CA 1
ATOM 700 C C . ASP A 1 86 ? -26.157 11.027 16.188 1.00 83.38 86 ASP A C 1
ATOM 702 O O . ASP A 1 86 ? -26.739 10.327 17.009 1.00 83.38 86 ASP A O 1
ATOM 706 N N . LEU A 1 87 ? -25.884 10.581 14.956 1.00 82.50 87 LEU A N 1
ATOM 707 C CA . LEU A 1 87 ? -26.139 9.202 14.520 1.00 82.50 87 LEU A CA 1
ATOM 708 C C . LEU A 1 87 ? -25.257 8.201 15.270 1.00 82.50 87 LEU A C 1
ATOM 710 O O . LEU A 1 87 ? -25.774 7.201 15.754 1.00 82.50 87 LEU A O 1
ATOM 714 N N . ILE A 1 88 ? -23.958 8.488 15.416 1.00 78.50 88 ILE A N 1
ATOM 715 C CA . ILE A 1 88 ? -23.050 7.659 16.224 1.00 78.50 88 ILE A CA 1
ATOM 716 C C . ILE A 1 88 ? -23.520 7.612 17.678 1.00 78.50 88 ILE A C 1
ATOM 718 O O . ILE A 1 88 ? -23.495 6.548 18.287 1.00 78.50 88 ILE A O 1
ATOM 722 N N . ARG A 1 89 ? -23.948 8.750 18.241 1.00 75.81 89 ARG A N 1
ATOM 723 C CA . ARG A 1 89 ? -24.504 8.801 19.598 1.00 75.81 89 ARG A CA 1
ATOM 724 C C . ARG A 1 89 ? -25.743 7.931 19.717 1.00 75.81 89 ARG A C 1
ATOM 726 O O . ARG A 1 89 ? -25.740 7.070 20.574 1.00 75.81 89 ARG A O 1
ATOM 733 N N . ARG A 1 90 ? -26.731 8.071 18.827 1.00 76.06 90 ARG A N 1
ATOM 734 C CA . ARG A 1 90 ? -27.940 7.227 18.844 1.00 76.06 90 ARG A CA 1
ATOM 735 C C . ARG A 1 90 ? -27.629 5.744 18.706 1.00 76.06 90 ARG A C 1
ATOM 737 O O . ARG A 1 90 ? -28.180 4.954 19.451 1.00 76.06 90 ARG A O 1
ATOM 744 N N . GLN A 1 91 ? -26.722 5.374 17.803 1.00 71.06 91 GLN A N 1
ATOM 745 C CA . GLN A 1 91 ? -26.300 3.980 17.663 1.00 71.06 91 GLN A CA 1
ATOM 746 C C . GLN A 1 91 ? -25.666 3.457 18.956 1.00 71.06 91 GLN A C 1
ATOM 748 O O . GLN A 1 91 ? -25.985 2.357 19.373 1.00 71.06 91 GLN A O 1
ATOM 753 N N . ARG A 1 92 ? -24.834 4.259 19.632 1.00 65.25 92 ARG A N 1
ATOM 754 C CA . ARG A 1 92 ? -24.261 3.899 20.941 1.00 65.25 92 ARG A CA 1
ATOM 755 C C . ARG A 1 92 ? -25.299 3.873 22.067 1.00 65.25 92 ARG A C 1
ATOM 757 O O . ARG A 1 92 ? -25.218 3.016 22.935 1.00 65.25 92 ARG A O 1
ATOM 764 N N . GLU A 1 93 ? -26.274 4.783 22.044 1.00 64.69 93 GLU A N 1
ATOM 765 C CA . GLU A 1 93 ? -27.400 4.814 22.986 1.00 64.69 93 GLU A CA 1
ATOM 766 C C . GLU A 1 93 ? -28.280 3.560 22.839 1.00 64.69 93 GLU A C 1
ATOM 768 O O . GLU A 1 93 ? -28.750 3.024 23.838 1.00 64.69 93 GLU A O 1
ATOM 773 N N . GLU A 1 94 ? -28.464 3.071 21.608 1.00 64.81 94 GLU A N 1
ATOM 774 C CA . GLU A 1 94 ? -29.174 1.826 21.286 1.00 64.81 94 GLU A CA 1
ATOM 775 C C . GLU A 1 94 ? -28.376 0.570 21.682 1.00 64.81 94 GLU A C 1
ATOM 777 O O . GLU A 1 94 ? -28.981 -0.425 22.079 1.00 64.81 94 GLU A O 1
ATOM 782 N N . SER A 1 95 ? -27.040 0.622 21.622 1.00 60.06 95 SER A N 1
ATOM 783 C CA . SER A 1 95 ? -26.143 -0.462 22.055 1.00 60.06 95 SER A CA 1
ATOM 784 C C . SER A 1 95 ? -25.975 -0.577 23.574 1.00 60.06 95 SER A C 1
ATOM 786 O O . SER A 1 95 ? -25.486 -1.592 24.041 1.00 60.06 95 SER A O 1
ATOM 788 N N . ASN A 1 96 ? -26.368 0.439 24.352 1.00 53.00 96 ASN A N 1
ATOM 789 C CA . ASN A 1 96 ? -26.192 0.513 25.812 1.00 53.00 96 ASN A CA 1
ATOM 790 C C . ASN A 1 96 ? -24.727 0.492 26.322 1.00 53.00 96 ASN A C 1
ATOM 792 O O . ASN A 1 96 ? -24.501 0.477 27.532 1.00 53.00 96 ASN A O 1
ATOM 796 N N . ASP A 1 97 ? -23.746 0.594 25.423 1.00 50.50 97 ASP A N 1
ATOM 797 C CA . ASP A 1 97 ? -22.315 0.601 25.736 1.00 50.50 97 ASP A CA 1
ATOM 798 C C . ASP A 1 97 ? -21.807 2.031 25.966 1.00 50.50 97 ASP A C 1
ATOM 800 O O . ASP A 1 97 ? -21.366 2.736 25.047 1.00 50.50 97 ASP A O 1
ATOM 804 N N . TYR A 1 98 ? -21.880 2.498 27.214 1.00 53.97 98 TYR A N 1
ATOM 805 C CA . TYR A 1 98 ? -21.323 3.797 27.597 1.00 53.97 98 TYR A CA 1
ATOM 806 C C . TYR A 1 98 ? -19.998 3.643 28.336 1.00 53.97 98 TYR A C 1
ATOM 808 O O . TYR A 1 98 ? -19.961 3.382 29.535 1.00 53.97 98 TYR A O 1
ATOM 816 N N . TYR A 1 99 ? -18.906 3.954 27.642 1.00 55.97 99 TYR A N 1
ATOM 817 C CA . TYR A 1 99 ? -17.619 4.284 28.254 1.00 55.97 99 TYR A CA 1
ATOM 818 C C . TYR A 1 99 ? -17.287 5.755 27.956 1.00 55.97 99 TYR A C 1
ATOM 820 O O . TYR A 1 99 ? -17.088 6.144 26.802 1.00 55.97 99 TYR A O 1
ATOM 828 N N . GLU A 1 100 ? -17.238 6.600 28.994 1.00 58.09 100 GLU A N 1
ATOM 829 C CA . GLU A 1 100 ? -16.716 7.971 28.895 1.00 58.09 100 GLU A CA 1
ATOM 830 C C . GLU A 1 100 ? -15.238 7.964 29.305 1.00 58.09 100 GLU A C 1
ATOM 832 O O . GLU A 1 100 ? -14.905 7.804 30.477 1.00 58.09 100 GLU A O 1
ATOM 837 N N . LEU A 1 101 ? -14.336 8.157 28.339 1.00 60.00 101 LEU A N 1
ATOM 838 C CA . LEU A 1 101 ? -12.914 8.350 28.625 1.00 60.00 101 LEU A CA 1
ATOM 839 C C . LEU A 1 101 ? -12.703 9.741 29.230 1.00 60.00 101 LEU A C 1
ATOM 841 O O . LEU A 1 101 ? -12.758 10.758 28.534 1.00 60.00 101 LEU A O 1
ATOM 845 N N . ILE A 1 102 ? -12.450 9.787 30.535 1.00 63.28 102 ILE A N 1
ATOM 846 C CA . ILE A 1 102 ? -12.125 11.022 31.248 1.00 63.28 102 ILE A CA 1
ATOM 847 C C . ILE A 1 102 ? -10.614 11.237 31.163 1.00 63.28 102 ILE A C 1
ATOM 849 O O . ILE A 1 102 ? -9.849 10.658 31.928 1.00 63.28 102 ILE A O 1
ATOM 853 N N . ILE A 1 103 ? -10.184 12.090 30.236 1.00 57.81 103 ILE A N 1
ATOM 854 C CA . ILE A 1 103 ? -8.781 12.502 30.101 1.00 57.81 103 ILE A CA 1
ATOM 855 C C . ILE A 1 103 ? -8.651 13.925 30.654 1.00 57.81 103 ILE A C 1
ATOM 857 O O . ILE A 1 103 ? -9.425 14.808 30.286 1.00 57.81 103 ILE A O 1
ATOM 861 N N . ASP A 1 104 ? -7.700 14.142 31.565 1.00 58.59 104 ASP A N 1
ATOM 862 C CA . ASP A 1 104 ? -7.297 15.457 32.096 1.00 58.59 104 ASP A CA 1
ATOM 863 C C . ASP A 1 104 ? -8.376 16.311 32.799 1.00 58.59 104 ASP A C 1
ATOM 865 O O . ASP A 1 104 ? -8.131 17.469 33.151 1.00 58.59 104 ASP A O 1
ATOM 869 N N . ASN A 1 105 ? -9.558 15.766 33.100 1.00 75.56 105 ASN A N 1
ATOM 870 C CA . ASN A 1 105 ? -10.563 16.479 33.892 1.00 75.56 105 ASN A CA 1
ATOM 871 C C . ASN A 1 105 ? -10.353 16.248 35.395 1.00 75.56 105 ASN A C 1
ATOM 873 O O . ASN A 1 105 ? -11.011 15.404 36.006 1.00 75.56 105 ASN A O 1
ATOM 877 N N . LYS A 1 106 ? -9.456 17.040 35.995 1.00 70.38 106 LYS A N 1
ATOM 878 C CA . LYS A 1 106 ? -9.113 16.954 37.427 1.00 70.38 106 LYS A CA 1
ATOM 879 C C . LYS A 1 106 ? -10.331 16.982 38.354 1.00 70.38 106 LYS A C 1
ATOM 881 O O . LYS A 1 106 ? -10.385 16.197 39.284 1.00 70.38 106 LYS A O 1
ATOM 886 N N . GLN A 1 107 ? -11.341 17.807 38.067 1.00 76.00 107 GLN A N 1
ATOM 887 C CA . GLN A 1 107 ? -12.538 17.911 38.915 1.00 76.00 107 GLN A CA 1
ATOM 888 C C . GLN A 1 107 ? -13.361 16.618 38.932 1.00 76.00 107 GLN A C 1
ATOM 890 O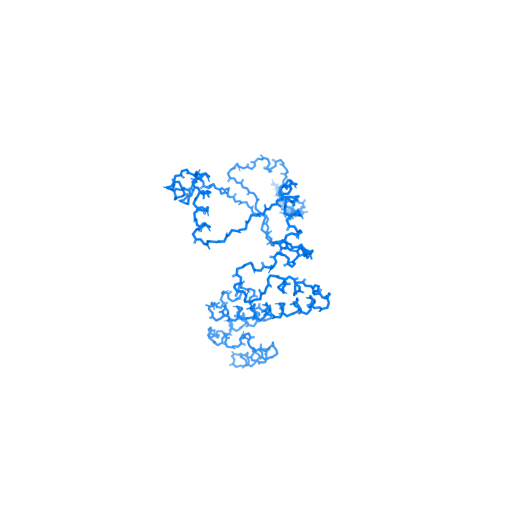 O . GLN A 1 107 ? -13.845 16.211 39.986 1.00 76.00 107 GLN A O 1
ATOM 895 N N . LYS A 1 108 ? -13.515 15.963 37.771 1.00 73.88 108 LYS A N 1
ATOM 896 C CA . LYS A 1 108 ? -14.186 14.658 37.694 1.00 73.88 108 LYS A CA 1
ATOM 897 C C . LYS A 1 108 ? -13.345 13.576 38.375 1.00 73.88 108 LYS A C 1
ATOM 899 O O . LYS A 1 108 ? -13.896 12.789 39.133 1.00 73.88 108 LYS A O 1
ATOM 904 N N . ILE A 1 109 ? -12.032 13.562 38.143 1.00 73.00 109 ILE A N 1
ATOM 905 C CA . ILE A 1 109 ? -11.113 12.594 38.762 1.00 73.00 109 ILE A CA 1
ATOM 906 C C . ILE A 1 109 ? -11.172 12.703 40.292 1.00 73.00 109 ILE A C 1
ATOM 908 O O . ILE A 1 109 ? -11.398 11.701 40.963 1.00 73.00 109 ILE A O 1
ATOM 912 N N . ASP A 1 110 ? -11.077 13.918 40.836 1.00 76.81 110 ASP A N 1
ATOM 913 C CA . ASP A 1 110 ? -11.156 14.173 42.278 1.00 76.81 110 ASP A CA 1
ATOM 914 C C . ASP A 1 110 ? -12.519 13.754 42.859 1.00 76.81 110 ASP A C 1
ATOM 916 O O . ASP A 1 110 ? -12.586 13.193 43.953 1.00 76.81 110 ASP A O 1
ATOM 920 N N . TYR A 1 111 ? -13.613 13.957 42.114 1.00 78.62 111 TYR A N 1
ATOM 921 C CA . TYR A 1 111 ? -14.942 13.481 42.504 1.00 78.62 111 TYR A CA 1
ATOM 922 C C . TYR A 1 111 ? -15.000 11.948 42.617 1.00 78.62 111 TYR A C 1
ATOM 924 O O . TYR A 1 111 ? -15.467 11.436 43.635 1.00 78.62 111 TYR A O 1
ATOM 932 N N . TYR A 1 112 ? -14.486 11.205 41.633 1.00 74.50 112 TYR A N 1
ATOM 933 C CA . TYR A 1 112 ? -14.466 9.736 41.690 1.00 74.50 112 TYR A CA 1
ATOM 934 C C . TYR A 1 112 ? -13.506 9.202 42.759 1.00 74.50 112 TYR A C 1
ATOM 936 O O . TYR A 1 112 ? -13.842 8.241 43.448 1.00 74.50 112 TYR A O 1
ATOM 944 N N . LEU A 1 113 ? -12.369 9.867 42.986 1.00 73.94 113 LEU A N 1
ATOM 945 C CA . LEU A 1 113 ? -11.471 9.549 44.099 1.00 73.94 113 LEU A CA 1
ATOM 946 C C . LEU A 1 113 ? -12.139 9.787 45.461 1.00 73.94 113 LEU A C 1
ATOM 948 O O . LEU A 1 113 ? -11.929 9.007 46.384 1.00 73.94 113 LEU A O 1
ATOM 952 N N . SER A 1 114 ? -12.990 10.810 45.596 1.00 75.31 114 SER A N 1
ATOM 953 C CA . SER A 1 114 ? -13.752 11.051 46.833 1.00 75.31 114 SER A CA 1
ATOM 954 C C . SER A 1 114 ? -14.856 10.012 47.083 1.00 75.31 114 SER A C 1
ATOM 956 O O . SER A 1 114 ? -15.200 9.732 48.228 1.00 75.31 114 SER A O 1
ATOM 958 N N . GLN A 1 115 ? -15.371 9.381 46.022 1.00 74.31 115 GLN A N 1
ATOM 959 C CA . GLN A 1 115 ? -16.325 8.263 46.079 1.00 74.31 115 GLN A CA 1
ATOM 960 C C . GLN A 1 115 ? -15.640 6.914 46.383 1.00 74.31 115 GLN A C 1
ATOM 962 O O . GLN A 1 115 ? -16.296 5.877 46.444 1.00 74.31 115 GLN A O 1
ATOM 967 N N . LYS A 1 116 ? -14.322 6.901 46.605 1.00 66.06 116 LYS A N 1
ATOM 968 C CA . LYS A 1 116 ? -13.590 5.707 47.049 1.00 66.06 116 LYS A CA 1
ATOM 969 C C . LYS A 1 116 ? -14.044 5.247 48.431 1.00 66.06 116 LYS A C 1
ATOM 971 O O . LYS A 1 116 ? -14.203 4.056 48.670 1.00 66.06 116 LYS A O 1
ATOM 976 N N . GLU A 1 117 ? -14.297 6.193 49.334 1.00 61.75 117 GLU A N 1
ATOM 977 C CA . GLU A 1 117 ? -14.711 5.891 50.710 1.00 61.75 117 GLU A CA 1
ATOM 978 C C . GLU A 1 117 ? -16.114 5.266 50.785 1.00 61.75 117 GLU A C 1
ATOM 980 O O . GLU A 1 117 ? -16.429 4.586 51.759 1.00 61.75 117 GLU A O 1
ATOM 985 N N . SER A 1 118 ? -16.946 5.447 49.751 1.00 64.69 118 SER A N 1
ATOM 986 C CA . SER A 1 118 ? -18.279 4.841 49.653 1.00 64.69 118 SER A CA 1
ATOM 987 C C . SER A 1 118 ? -18.281 3.437 49.032 1.00 64.69 118 SER A C 1
ATOM 989 O O . SER A 1 118 ? -19.337 2.811 48.998 1.00 64.69 118 SER A O 1
ATOM 991 N N . GLY A 1 119 ? -17.128 2.925 48.573 1.00 61.06 119 GLY A N 1
ATOM 992 C CA . GLY A 1 119 ? -16.989 1.577 48.000 1.00 61.06 119 GLY A CA 1
ATOM 993 C C . GLY A 1 119 ? -17.521 1.420 46.571 1.00 61.06 119 GLY A C 1
ATOM 994 O O . GLY A 1 119 ? -17.575 0.308 46.061 1.00 61.06 119 GLY A O 1
ATOM 995 N N . ASN A 1 120 ? -17.907 2.516 45.911 1.00 61.56 120 ASN A N 1
ATOM 996 C CA . ASN A 1 120 ? -18.492 2.486 44.565 1.00 61.56 120 ASN A CA 1
ATOM 997 C C . ASN A 1 120 ? -17.451 2.565 43.435 1.00 61.56 120 ASN A C 1
ATOM 999 O O . ASN A 1 120 ? -17.814 2.471 42.264 1.00 61.56 120 ASN A O 1
ATOM 1003 N N . VAL A 1 121 ? -16.176 2.801 43.761 1.00 65.06 121 VAL A N 1
ATOM 1004 C CA . VAL A 1 121 ? -15.102 3.032 42.786 1.00 65.06 121 VAL 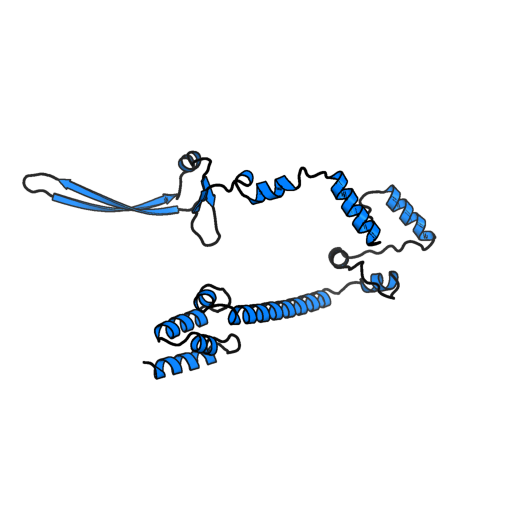A CA 1
ATOM 1005 C C . VAL A 1 121 ? -13.888 2.180 43.145 1.00 65.06 121 VAL A C 1
ATOM 1007 O O . VAL A 1 121 ? -13.360 2.289 44.251 1.00 65.06 121 VAL A O 1
ATOM 1010 N N . ILE A 1 122 ? -13.431 1.372 42.187 1.00 66.31 122 ILE A N 1
ATOM 1011 C CA . ILE A 1 122 ? -12.239 0.523 42.296 1.00 66.31 122 ILE A CA 1
ATOM 1012 C C . ILE A 1 122 ? -11.101 1.205 41.531 1.00 66.31 122 ILE A C 1
ATOM 1014 O O . ILE A 1 122 ? -11.248 1.563 40.363 1.00 66.31 122 ILE A O 1
ATOM 1018 N N . GLU A 1 123 ? -9.969 1.417 42.198 1.00 65.69 123 GLU A N 1
ATOM 1019 C CA . GLU A 1 123 ? -8.755 1.962 41.589 1.00 65.69 123 GLU A CA 1
ATOM 1020 C C . GLU A 1 123 ? -7.819 0.810 41.225 1.00 65.69 123 GLU A C 1
ATOM 1022 O O . GLU A 1 123 ? -7.458 0.009 42.090 1.00 65.69 123 GLU A O 1
ATOM 1027 N N . THR A 1 124 ? -7.391 0.733 39.964 1.00 62.53 124 THR A N 1
ATOM 1028 C CA . THR A 1 124 ? -6.423 -0.284 39.538 1.00 62.53 124 THR A CA 1
ATOM 1029 C C . THR A 1 124 ? -5.373 0.297 38.617 1.00 62.53 124 THR A C 1
ATOM 1031 O O . THR A 1 124 ? -5.666 0.985 37.642 1.00 62.53 124 THR A O 1
ATOM 1034 N N . THR A 1 125 ? -4.123 -0.029 38.912 1.00 61.66 125 THR A N 1
ATOM 1035 C CA . THR A 1 125 ? -3.000 0.172 38.008 1.00 61.66 125 THR A CA 1
ATOM 1036 C C . THR A 1 125 ? -2.955 -0.968 36.993 1.00 61.66 125 THR A C 1
ATOM 1038 O O . THR A 1 125 ? -2.634 -2.098 37.356 1.00 61.66 125 THR A O 1
ATOM 1041 N N . VAL A 1 126 ? -3.256 -0.674 35.728 1.00 64.06 126 VAL A N 1
ATOM 1042 C CA . VAL A 1 126 ? -3.195 -1.646 34.624 1.00 64.06 126 VAL A CA 1
ATOM 1043 C C . VAL A 1 126 ? -2.048 -1.274 33.681 1.00 64.06 126 VAL A C 1
ATOM 1045 O O . VAL A 1 126 ? -1.787 -0.093 33.443 1.00 64.06 126 VAL A O 1
ATOM 1048 N N . ASN A 1 127 ? -1.345 -2.274 33.145 1.00 66.19 127 ASN A N 1
ATOM 1049 C CA . ASN A 1 127 ? -0.355 -2.068 32.085 1.00 66.19 127 ASN A CA 1
ATOM 1050 C C . ASN A 1 127 ? -1.058 -1.589 30.797 1.00 66.19 127 ASN A C 1
ATOM 1052 O O . ASN A 1 127 ? -2.119 -2.098 30.445 1.00 66.19 127 ASN A O 1
ATOM 1056 N N . ILE A 1 128 ? -0.458 -0.638 30.072 1.00 65.12 128 ILE A N 1
ATOM 105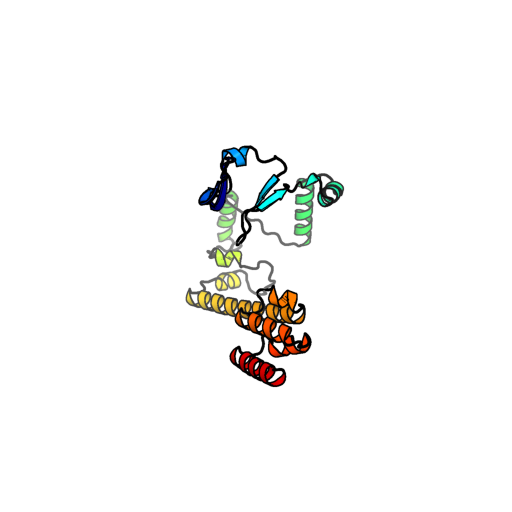7 C CA . ILE A 1 128 ? -0.998 -0.057 28.829 1.00 65.12 128 ILE A CA 1
ATOM 1058 C C . ILE A 1 128 ? -1.362 -1.145 27.812 1.00 65.12 128 ILE A C 1
ATOM 1060 O O . ILE A 1 128 ? -2.434 -1.085 27.215 1.00 65.12 128 ILE A O 1
ATOM 1064 N N . SER A 1 129 ? -0.502 -2.151 27.634 1.00 56.12 129 SER A N 1
ATOM 1065 C CA . SER A 1 129 ? -0.759 -3.241 26.685 1.00 56.12 129 SER A CA 1
ATOM 1066 C C . SER A 1 129 ? -1.958 -4.092 27.106 1.00 56.12 129 SER A C 1
ATOM 1068 O O . SER A 1 129 ? -2.810 -4.412 26.283 1.00 56.12 129 SER A O 1
ATOM 1070 N N . SER A 1 130 ? -2.062 -4.406 28.398 1.00 61.81 130 SER A N 1
ATOM 1071 C CA . SER A 1 130 ? -3.184 -5.165 28.956 1.00 61.81 130 SER A CA 1
ATOM 1072 C C . SER A 1 130 ? -4.498 -4.386 28.865 1.00 61.81 130 SER A C 1
ATOM 1074 O O . SER A 1 130 ? -5.528 -4.972 28.565 1.00 61.81 130 SER A O 1
ATOM 1076 N N . PHE A 1 131 ? -4.459 -3.063 29.055 1.00 70.38 131 PHE A N 1
ATOM 1077 C CA . PHE A 1 131 ? -5.626 -2.191 28.907 1.00 70.38 131 PHE A CA 1
ATOM 1078 C C . PHE A 1 131 ? -6.134 -2.134 27.461 1.00 70.38 131 PHE A C 1
ATOM 1080 O O . PHE A 1 131 ? -7.336 -2.211 27.232 1.00 70.38 131 PHE A O 1
ATOM 1087 N N . LEU A 1 132 ? -5.233 -2.020 26.478 1.00 66.88 132 LEU A N 1
ATOM 1088 C CA . LEU A 1 132 ? -5.611 -1.964 25.060 1.00 66.88 132 LEU A CA 1
ATOM 1089 C C . LEU A 1 132 ? -6.225 -3.273 24.546 1.00 66.88 132 LEU A C 1
ATOM 1091 O O . LEU A 1 132 ? -7.031 -3.234 23.620 1.00 66.88 132 LEU A O 1
ATOM 1095 N N . ASN A 1 133 ? -5.851 -4.405 25.146 1.00 61.59 133 ASN A N 1
ATOM 1096 C CA . ASN A 1 133 ? -6.356 -5.730 24.788 1.00 61.59 133 ASN A CA 1
ATOM 1097 C C . ASN A 1 133 ? -7.563 -6.169 25.634 1.00 61.59 133 ASN A C 1
ATOM 1099 O O . ASN A 1 133 ? -8.077 -7.267 25.427 1.00 61.59 133 ASN A O 1
ATOM 1103 N N . TYR A 1 134 ? -8.006 -5.352 26.595 1.00 65.06 134 TYR A N 1
ATOM 1104 C CA . TYR A 1 134 ? -9.130 -5.697 27.456 1.00 65.06 134 TYR A CA 1
ATOM 1105 C C . TYR A 1 134 ? -10.452 -5.550 26.699 1.00 65.06 134 TYR A C 1
ATOM 1107 O O . TYR A 1 134 ? -10.749 -4.488 26.146 1.00 65.06 134 TYR A O 1
ATOM 1115 N N . ASN A 1 135 ? -11.249 -6.617 26.683 1.00 59.50 135 ASN A N 1
ATOM 1116 C CA . ASN A 1 135 ? -12.557 -6.613 26.047 1.00 59.50 135 ASN A CA 1
ATOM 1117 C C . ASN A 1 135 ? -13.625 -6.217 27.075 1.00 59.50 135 ASN A C 1
ATOM 1119 O O . ASN A 1 135 ? -13.935 -6.987 27.981 1.00 59.50 135 ASN A O 1
ATOM 1123 N N . PHE A 1 136 ? -14.164 -5.004 26.949 1.00 61.06 136 PHE A N 1
ATOM 1124 C CA . PHE A 1 136 ? -15.184 -4.476 27.865 1.00 61.06 136 PHE A CA 1
ATOM 1125 C C . PHE A 1 136 ? -16.572 -5.100 27.653 1.00 61.06 136 PHE A C 1
ATOM 1127 O O . PHE A 1 136 ? -17.439 -4.922 28.504 1.00 61.06 136 PHE A O 1
ATOM 1134 N N . ASP A 1 137 ? -16.749 -5.839 26.556 1.00 55.84 137 ASP A N 1
ATOM 1135 C CA . ASP A 1 137 ? -18.038 -6.362 26.097 1.00 55.84 137 ASP A CA 1
ATOM 1136 C C . ASP A 1 137 ? -18.330 -7.791 26.602 1.00 55.84 137 ASP A C 1
ATOM 1138 O O . ASP A 1 137 ? -19.391 -8.342 26.310 1.00 55.84 137 ASP A O 1
ATOM 1142 N N . GLU A 1 138 ? -17.404 -8.444 27.319 1.00 52.28 138 GLU A N 1
ATOM 1143 C CA . GLU A 1 138 ? -17.684 -9.776 27.868 1.00 52.28 138 GLU A CA 1
ATOM 1144 C C . GLU A 1 138 ? -18.572 -9.674 29.113 1.00 52.28 138 GLU A C 1
ATOM 1146 O O . GLU A 1 138 ? -18.118 -9.273 30.187 1.00 52.28 138 GLU A O 1
ATOM 1151 N N . ASP A 1 139 ? -19.825 -10.121 28.960 1.00 47.41 139 ASP A N 1
ATOM 1152 C CA . ASP A 1 139 ? -20.726 -10.579 30.025 1.00 47.41 139 ASP A CA 1
ATOM 1153 C C . ASP A 1 139 ? -20.064 -11.728 30.821 1.00 47.41 139 ASP A C 1
ATOM 1155 O O . ASP A 1 139 ? -20.450 -12.895 30.729 1.00 47.41 139 ASP A O 1
ATOM 1159 N N . ASN A 1 140 ? -19.012 -11.430 31.579 1.00 45.97 140 ASN A N 1
ATOM 1160 C CA . ASN A 1 140 ? -18.409 -12.377 32.500 1.00 45.97 140 ASN A CA 1
ATOM 1161 C C . ASN A 1 140 ? -19.132 -12.269 33.844 1.00 45.97 140 ASN A C 1
ATOM 1163 O O . ASN A 1 140 ? -19.080 -11.236 34.505 1.00 45.97 140 ASN A O 1
ATOM 1167 N N . ASP A 1 141 ? -19.729 -13.377 34.287 1.00 47.88 141 ASP A N 1
ATOM 1168 C CA . ASP A 1 141 ? -20.338 -13.599 35.615 1.00 47.88 141 ASP A CA 1
ATOM 1169 C C . ASP A 1 141 ? -19.370 -13.367 36.812 1.00 47.88 141 ASP A C 1
ATOM 1171 O O . ASP A 1 141 ? -19.719 -13.615 37.969 1.00 47.88 141 ASP A O 1
ATOM 1175 N N . LYS A 1 142 ? -18.134 -12.917 36.561 1.00 50.12 142 LYS A N 1
ATOM 1176 C CA . LYS A 1 142 ? -17.113 -12.596 37.564 1.00 50.12 142 LYS A CA 1
ATOM 1177 C C . LYS A 1 142 ? -17.203 -11.125 37.968 1.00 50.12 142 LYS A C 1
ATOM 1179 O O . LYS A 1 142 ? -17.467 -10.255 37.139 1.00 50.12 142 LYS A O 1
ATOM 1184 N N . SER A 1 143 ? -16.941 -10.827 39.242 1.00 54.56 143 SER A N 1
ATOM 1185 C CA . SER A 1 143 ? -16.897 -9.437 39.701 1.00 54.56 143 SER A CA 1
ATOM 1186 C C . SER A 1 143 ? -15.810 -8.659 38.942 1.00 54.56 143 SER A C 1
ATOM 1188 O O . SER A 1 143 ? -14.771 -9.214 38.584 1.00 54.56 143 SER A O 1
ATOM 1190 N N . LEU A 1 144 ? -16.030 -7.362 38.690 1.00 53.53 144 LEU A N 1
ATOM 1191 C CA . LEU A 1 144 ? -15.025 -6.485 38.067 1.00 53.53 144 LEU A CA 1
ATOM 1192 C C . LEU A 1 144 ? -13.678 -6.551 38.806 1.00 53.53 144 LEU A C 1
ATOM 1194 O O . LEU A 1 144 ? -12.635 -6.484 38.167 1.00 53.53 144 LEU A O 1
ATOM 1198 N N . GLU A 1 145 ? -13.699 -6.746 40.128 1.00 52.09 145 GLU A N 1
ATOM 1199 C CA . GLU A 1 145 ? -12.508 -6.930 40.964 1.00 52.09 145 GLU A CA 1
ATOM 1200 C C . GLU A 1 145 ? -11.747 -8.218 40.630 1.00 52.09 145 GLU A C 1
ATOM 1202 O O . GLU A 1 145 ? -10.520 -8.203 40.606 1.00 52.09 145 GLU A O 1
ATOM 1207 N N . ASP A 1 146 ? -12.441 -9.314 40.317 1.00 53.28 146 ASP A N 1
ATOM 1208 C CA . ASP A 1 146 ? -11.804 -10.577 39.933 1.00 53.28 146 ASP A CA 1
ATOM 1209 C C . ASP A 1 146 ? -11.157 -10.478 38.547 1.00 53.28 146 ASP A C 1
ATOM 1211 O O . ASP A 1 146 ? -10.019 -10.906 38.386 1.00 53.28 146 ASP A O 1
ATOM 1215 N N . ASN A 1 147 ? -11.818 -9.839 37.573 1.00 52.97 147 ASN A N 1
ATOM 1216 C CA . ASN A 1 147 ? -11.264 -9.638 36.222 1.00 52.97 147 ASN A CA 1
ATOM 1217 C C . ASN A 1 147 ? -10.028 -8.718 36.236 1.00 52.97 147 ASN A C 1
ATOM 1219 O O . ASN A 1 147 ? -9.056 -8.924 35.512 1.00 52.97 147 ASN A O 1
ATOM 1223 N N . ILE A 1 148 ? -10.050 -7.711 37.107 1.00 53.53 148 ILE A N 1
ATOM 1224 C CA . ILE A 1 148 ? -8.960 -6.762 37.339 1.00 53.53 148 ILE A CA 1
ATOM 1225 C C . ILE A 1 148 ? -7.800 -7.393 38.128 1.00 53.53 148 ILE A C 1
ATOM 1227 O O . ILE A 1 148 ? -6.637 -7.067 37.890 1.00 53.53 148 ILE A O 1
ATOM 1231 N N . ASN A 1 149 ? -8.081 -8.308 39.053 1.00 52.41 149 ASN A N 1
ATOM 1232 C CA . ASN A 1 149 ? -7.042 -9.073 39.741 1.00 52.41 149 ASN A CA 1
ATOM 1233 C C . ASN A 1 149 ? -6.466 -10.198 38.858 1.00 52.41 149 ASN A C 1
ATOM 1235 O O . ASN A 1 149 ? -5.329 -10.604 39.067 1.00 52.41 149 ASN A O 1
ATOM 1239 N N . GLU A 1 150 ? -7.194 -10.674 37.843 1.00 53.62 150 GLU A N 1
ATOM 1240 C CA . GLU A 1 150 ? -6.675 -11.576 36.796 1.00 53.62 150 GLU A CA 1
ATOM 1241 C C . GLU A 1 150 ? -5.794 -10.820 35.775 1.00 53.62 150 GLU A C 1
ATOM 1243 O O . GLU A 1 150 ? -4.910 -11.405 35.157 1.00 53.62 150 GLU A O 1
ATOM 1248 N N . LEU A 1 151 ? -5.947 -9.491 35.675 1.00 50.81 151 LEU A N 1
ATOM 1249 C CA . LEU A 1 151 ? -5.034 -8.575 34.968 1.00 50.81 151 LEU A CA 1
ATOM 1250 C C . LEU A 1 151 ? -3.674 -8.388 35.690 1.00 50.81 151 LEU A C 1
ATOM 1252 O O . LEU A 1 151 ? -2.838 -7.591 35.245 1.00 50.81 151 LEU A O 1
ATOM 1256 N N . VAL A 1 152 ? -3.422 -9.116 36.787 1.00 51.09 152 VAL A N 1
ATOM 1257 C CA . VAL A 1 152 ? -2.148 -9.122 37.521 1.00 51.09 152 VAL A CA 1
ATOM 1258 C C . VAL A 1 152 ? -1.078 -9.875 36.731 1.00 51.09 152 VAL A C 1
ATOM 1260 O O . VAL A 1 152 ? -1.040 -11.098 36.694 1.00 51.09 152 VAL A O 1
ATOM 1263 N N . VAL A 1 153 ? -0.178 -9.071 36.155 1.00 58.00 153 VAL A N 1
ATOM 1264 C CA . VAL A 1 153 ? 1.227 -9.359 35.824 1.00 58.00 153 VAL A CA 1
ATOM 1265 C C . VAL A 1 153 ? 1.440 -10.729 35.184 1.00 58.00 153 VAL A C 1
ATOM 1267 O O . VAL A 1 153 ? 1.969 -11.637 35.819 1.00 58.00 153 VAL A O 1
ATOM 1270 N N . LEU A 1 154 ? 1.123 -10.842 33.890 1.00 50.47 154 LEU A N 1
ATOM 1271 C CA . LEU A 1 154 ? 1.812 -11.838 33.074 1.00 50.47 154 LEU A CA 1
ATOM 1272 C C . LEU A 1 154 ? 3.310 -11.576 33.240 1.00 50.47 154 LEU A C 1
ATOM 1274 O O . LEU A 1 154 ? 3.798 -10.484 32.934 1.00 50.47 154 LEU A O 1
ATOM 1278 N N . SER A 1 155 ? 4.013 -12.549 33.806 1.00 59.00 155 SER A N 1
ATOM 1279 C CA . SER A 1 155 ? 5.470 -12.537 33.844 1.00 59.00 155 SER A CA 1
ATOM 1280 C C . SER A 1 155 ? 6.008 -12.474 32.411 1.00 59.00 155 SER A C 1
ATOM 1282 O O . SER A 1 155 ? 5.343 -12.932 31.478 1.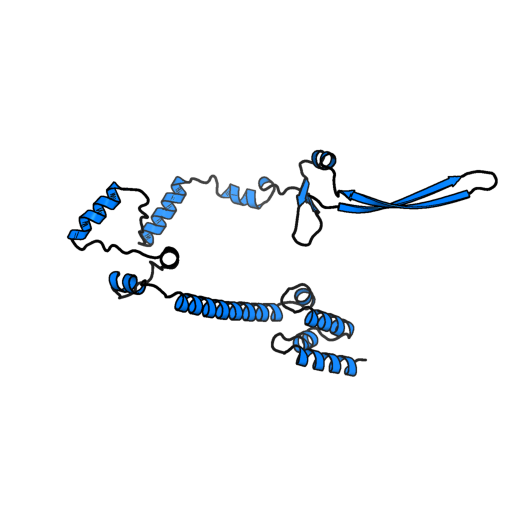00 59.00 155 SER A O 1
ATOM 1284 N N . ASP A 1 156 ? 7.21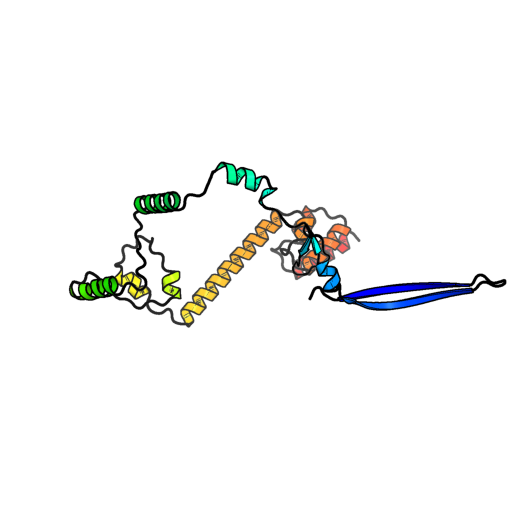3 -11.933 32.211 1.00 58.34 156 ASP A N 1
ATOM 1285 C CA . ASP A 1 156 ? 7.833 -11.887 30.876 1.00 58.34 156 ASP A CA 1
ATOM 1286 C C . ASP A 1 156 ? 7.841 -13.284 30.206 1.00 58.34 156 ASP A C 1
ATOM 1288 O O . ASP A 1 156 ? 7.651 -13.399 28.998 1.00 58.34 156 ASP A O 1
ATOM 1292 N N . GLU A 1 157 ? 7.931 -14.359 31.001 1.00 65.31 157 GLU A N 1
ATOM 1293 C CA . GLU A 1 157 ? 7.856 -15.757 30.549 1.00 65.31 157 GLU A CA 1
ATOM 1294 C C . GLU A 1 157 ? 6.470 -16.177 30.021 1.00 65.31 157 GLU A C 1
ATOM 1296 O O . GLU A 1 157 ? 6.366 -17.008 29.117 1.00 65.31 157 GLU A O 1
ATOM 1301 N N . GLU A 1 158 ? 5.384 -15.641 30.576 1.00 61.28 158 GLU A N 1
ATOM 1302 C CA . GLU A 1 158 ? 4.022 -15.919 30.103 1.00 61.28 158 GLU A CA 1
ATOM 1303 C C . GLU A 1 158 ? 3.696 -15.106 28.851 1.00 61.28 158 GLU A C 1
ATOM 1305 O O . GLU A 1 158 ? 3.038 -15.619 27.946 1.00 61.28 158 GLU A O 1
ATOM 1310 N N . ILE A 1 159 ? 4.228 -13.884 28.751 1.00 60.47 159 ILE A N 1
ATOM 1311 C CA . ILE A 1 159 ? 4.154 -13.070 27.533 1.00 60.47 159 ILE A CA 1
ATOM 1312 C C . ILE A 1 159 ? 4.909 -13.764 26.393 1.00 60.47 159 ILE A C 1
ATOM 1314 O O . ILE A 1 159 ? 4.365 -13.885 25.298 1.00 60.47 159 ILE A O 1
ATOM 1318 N N . GLU A 1 160 ? 6.115 -14.286 26.641 1.00 69.81 160 GLU A N 1
ATOM 1319 C CA . GLU A 1 160 ? 6.860 -15.063 25.641 1.00 69.81 160 GLU A CA 1
ATOM 1320 C C . GLU A 1 160 ? 6.099 -16.318 25.198 1.00 69.81 160 GLU A C 1
ATOM 1322 O O . GLU A 1 160 ? 6.056 -16.620 24.004 1.00 69.81 160 GLU A O 1
ATOM 1327 N N . LYS A 1 161 ? 5.441 -17.027 26.125 1.00 74.06 161 LYS A N 1
ATOM 1328 C CA . LYS A 1 161 ? 4.594 -18.176 25.770 1.00 74.06 161 LYS A CA 1
ATOM 1329 C C . LYS A 1 161 ? 3.426 -17.768 24.879 1.00 74.06 161 LYS A C 1
ATOM 1331 O O . LYS A 1 161 ? 3.225 -18.416 23.855 1.00 74.06 161 LYS A O 1
ATOM 1336 N N . ILE A 1 162 ? 2.714 -16.695 25.220 1.00 73.25 162 ILE A N 1
ATOM 1337 C CA . ILE A 1 162 ? 1.581 -16.194 24.427 1.00 73.25 162 ILE A CA 1
ATOM 1338 C C . ILE A 1 162 ? 2.049 -15.762 23.035 1.00 73.25 162 ILE A C 1
ATOM 1340 O O . ILE A 1 162 ? 1.460 -16.188 22.046 1.00 73.25 162 ILE A O 1
ATOM 1344 N N . ILE A 1 163 ? 3.146 -15.002 22.939 1.00 72.00 163 ILE A N 1
ATOM 1345 C CA . ILE A 1 163 ? 3.735 -14.603 21.652 1.00 72.00 163 ILE A CA 1
ATOM 1346 C C . ILE A 1 163 ? 4.101 -15.844 20.832 1.00 72.00 163 ILE A C 1
ATOM 1348 O O . ILE A 1 163 ? 3.748 -15.923 19.659 1.00 72.00 163 ILE A O 1
ATOM 1352 N N . SER A 1 164 ? 4.747 -16.842 21.442 1.00 75.44 164 SER A N 1
ATOM 1353 C CA . SER A 1 164 ? 5.138 -18.072 20.741 1.00 75.44 164 SER A CA 1
ATOM 1354 C C . SER A 1 164 ? 3.933 -18.880 20.239 1.00 75.44 164 SER A C 1
ATOM 1356 O O . SER A 1 164 ? 3.970 -19.462 19.152 1.00 75.44 164 SER A O 1
ATOM 1358 N N . GLU A 1 165 ? 2.843 -18.899 21.007 1.00 78.00 165 GLU A N 1
ATOM 1359 C CA . GLU A 1 165 ? 1.610 -19.595 20.650 1.00 78.00 165 GLU A CA 1
ATOM 1360 C C . GLU A 1 165 ? 0.852 -18.849 19.544 1.00 78.00 165 GLU A C 1
ATOM 1362 O O . GLU A 1 165 ? 0.342 -19.470 18.607 1.00 78.00 165 GLU A O 1
ATOM 1367 N N . GLU A 1 166 ? 0.847 -17.519 19.582 1.00 73.19 166 GLU A N 1
ATOM 1368 C CA . GLU A 1 166 ? 0.230 -16.672 18.565 1.00 73.19 166 GLU A CA 1
ATOM 1369 C C . GLU A 1 166 ? 1.021 -16.686 17.246 1.00 73.19 166 GLU A C 1
ATOM 1371 O O . GLU A 1 166 ? 0.427 -16.862 16.181 1.00 73.19 166 GLU A O 1
ATOM 1376 N N . GLU A 1 167 ? 2.358 -16.653 17.294 1.00 73.62 167 GLU A N 1
ATOM 1377 C CA . GLU A 1 167 ? 3.231 -16.870 16.129 1.00 73.62 167 GLU A CA 1
ATOM 1378 C C . GLU A 1 167 ? 3.005 -18.252 15.497 1.00 73.62 167 GLU A C 1
ATOM 1380 O O . GLU A 1 167 ? 2.965 -18.394 14.266 1.00 73.62 167 GLU A O 1
ATOM 1385 N N . PHE A 1 168 ? 2.808 -19.285 16.321 1.00 75.81 168 PHE A N 1
ATOM 1386 C CA . PHE A 1 168 ? 2.482 -20.630 15.853 1.00 75.81 168 PHE A CA 1
ATOM 1387 C C . PHE A 1 168 ? 1.102 -20.687 15.178 1.00 75.81 168 PHE A C 1
ATOM 1389 O O . PHE A 1 168 ? 0.951 -21.279 14.100 1.00 75.81 168 PHE A O 1
ATOM 1396 N N . LEU A 1 169 ? 0.085 -20.058 15.775 1.00 75.50 169 LEU A N 1
ATOM 1397 C CA . LEU A 1 169 ? -1.263 -19.975 15.208 1.00 75.50 169 LEU A CA 1
ATOM 1398 C C . LEU A 1 169 ? -1.285 -19.187 13.895 1.00 75.50 169 LEU A C 1
ATOM 1400 O O . LEU A 1 169 ? -1.939 -19.618 12.938 1.00 75.50 169 LEU A O 1
ATOM 1404 N N . GLU A 1 170 ? -0.545 -18.086 13.823 1.00 73.38 170 GLU A N 1
ATOM 1405 C CA . GLU A 1 170 ? -0.442 -17.255 12.629 1.00 73.38 170 GLU A CA 1
ATOM 1406 C C . GLU A 1 170 ? 0.298 -17.987 11.506 1.00 73.38 170 GLU A C 1
ATOM 1408 O O . GLU A 1 170 ? -0.189 -18.065 10.378 1.00 73.38 170 GLU A O 1
ATOM 1413 N N . SER A 1 171 ? 1.389 -18.687 11.825 1.00 72.25 171 SER A N 1
ATOM 1414 C CA . SER A 1 171 ? 2.082 -19.569 10.876 1.00 72.25 171 SER A CA 1
ATOM 1415 C C . SER A 1 171 ? 1.148 -20.650 10.316 1.00 72.25 171 SER A C 1
ATOM 1417 O O . SER A 1 171 ? 1.143 -20.948 9.114 1.00 72.25 171 SER A O 1
ATOM 1419 N N . LYS A 1 172 ? 0.283 -21.214 11.166 1.00 79.00 172 LYS A N 1
ATOM 1420 C CA . LYS A 1 172 ? -0.733 -22.196 10.765 1.00 79.00 172 LYS A CA 1
ATOM 1421 C C . LYS A 1 172 ? -1.831 -21.575 9.896 1.00 79.00 172 LYS A C 1
ATOM 1423 O O . LYS A 1 172 ? -2.311 -22.243 8.974 1.00 79.00 172 LYS A O 1
ATOM 1428 N N . ARG A 1 173 ? -2.234 -20.325 10.154 1.00 73.19 173 ARG A N 1
ATOM 1429 C CA . ARG A 1 173 ? -3.164 -19.558 9.304 1.00 73.19 173 ARG A CA 1
ATOM 1430 C C . ARG A 1 173 ? -2.564 -19.290 7.932 1.00 73.19 173 ARG A C 1
ATOM 1432 O O . ARG A 1 173 ? -3.163 -19.714 6.946 1.00 73.19 173 ARG A O 1
ATOM 1439 N N . ILE A 1 174 ? -1.357 -18.733 7.873 1.00 75.94 174 ILE A N 1
ATOM 1440 C CA . ILE A 1 174 ? -0.628 -18.458 6.627 1.00 75.94 174 ILE A CA 1
ATOM 1441 C C . ILE A 1 174 ? -0.486 -19.737 5.796 1.00 75.94 174 ILE A C 1
ATOM 1443 O O . ILE A 1 174 ? -0.754 -19.739 4.597 1.00 75.94 174 ILE A O 1
ATOM 1447 N N . THR A 1 175 ? -0.134 -20.861 6.426 1.00 76.69 175 THR A N 1
ATOM 1448 C CA . THR A 1 175 ? -0.021 -22.154 5.731 1.00 76.69 175 THR A CA 1
ATOM 1449 C C . THR A 1 175 ? -1.361 -22.601 5.138 1.00 76.69 175 THR A C 1
ATOM 1451 O O . THR A 1 175 ? -1.418 -23.075 4.003 1.00 76.69 175 THR A O 1
ATOM 1454 N N . ARG A 1 176 ? -2.467 -22.433 5.874 1.00 79.25 176 ARG A N 1
ATOM 1455 C CA . ARG A 1 176 ? -3.817 -22.751 5.377 1.00 79.25 176 ARG A CA 1
ATOM 1456 C C . ARG A 1 176 ? -4.238 -21.834 4.232 1.00 79.25 176 ARG A C 1
ATOM 1458 O O . ARG A 1 176 ? -4.835 -22.316 3.274 1.00 79.25 176 ARG A O 1
ATOM 1465 N N . GLU A 1 177 ? -3.941 -20.545 4.319 1.00 80.25 177 GLU A N 1
ATOM 1466 C CA . GLU A 1 177 ? -4.244 -19.579 3.262 1.00 80.25 177 GLU A CA 1
ATOM 1467 C C . GLU A 1 177 ? -3.437 -19.856 1.998 1.00 80.25 177 GLU A C 1
ATOM 1469 O O . GLU A 1 177 ? -4.020 -19.942 0.920 1.00 80.25 177 GLU A O 1
ATOM 1474 N N . LYS A 1 178 ? -2.132 -20.127 2.128 1.00 82.88 178 LYS A N 1
ATOM 1475 C CA . LYS A 1 178 ? -1.282 -20.559 1.010 1.00 82.88 178 LYS A CA 1
ATOM 1476 C C . LYS A 1 178 ? -1.829 -21.814 0.328 1.00 82.88 178 LYS A C 1
ATOM 1478 O O . LYS A 1 178 ? -1.869 -21.863 -0.897 1.00 82.88 178 LYS A O 1
ATOM 1483 N N . LYS A 1 179 ? -2.313 -22.799 1.094 1.00 81.81 179 LYS A N 1
ATOM 1484 C CA . LYS A 1 179 ? -2.944 -24.017 0.546 1.00 81.81 179 LYS A CA 1
ATOM 1485 C C . LYS A 1 179 ? -4.243 -23.734 -0.207 1.00 81.81 179 LYS A C 1
ATOM 1487 O O . LYS A 1 179 ? -4.453 -24.286 -1.283 1.00 81.81 179 LYS A O 1
ATOM 1492 N N . LYS A 1 180 ? -5.111 -22.872 0.332 1.00 82.44 180 LYS A N 1
ATOM 1493 C CA . LYS A 1 180 ? -6.337 -22.451 -0.369 1.00 82.44 180 LYS A CA 1
ATOM 1494 C C . LYS A 1 180 ? -5.997 -21.759 -1.686 1.00 82.44 180 LYS A C 1
ATOM 1496 O O . LYS A 1 180 ? -6.500 -22.153 -2.734 1.00 82.44 180 LYS A O 1
ATOM 1501 N N . LEU A 1 181 ? -5.074 -20.801 -1.624 1.00 80.62 181 LEU A N 1
ATOM 1502 C CA . LEU A 1 181 ? -4.638 -20.030 -2.779 1.00 80.62 181 LEU A CA 1
ATOM 1503 C C . LEU A 1 181 ? -3.982 -20.924 -3.843 1.00 80.62 181 LEU A C 1
ATOM 1505 O O . LEU A 1 181 ? -4.218 -20.737 -5.033 1.00 80.62 181 LEU A O 1
ATOM 1509 N N . PHE A 1 182 ? -3.234 -21.951 -3.426 1.00 83.81 182 PHE A N 1
ATOM 1510 C CA . PHE A 1 182 ? -2.638 -22.919 -4.346 1.00 83.81 182 PHE A CA 1
ATOM 1511 C C . PHE A 1 182 ? -3.677 -23.699 -5.159 1.00 83.81 182 PHE A C 1
ATOM 1513 O O . PHE A 1 182 ? -3.514 -23.898 -6.365 1.00 83.81 182 PHE A O 1
ATOM 1520 N N . ASN A 1 183 ? -4.760 -24.122 -4.508 1.00 81.00 183 ASN A N 1
ATOM 1521 C CA . ASN A 1 183 ? -5.816 -24.887 -5.163 1.00 81.00 183 ASN A CA 1
ATOM 1522 C C . ASN A 1 183 ? -6.603 -24.031 -6.164 1.00 81.00 183 ASN A C 1
ATOM 1524 O O . ASN A 1 183 ? -6.921 -24.504 -7.257 1.00 81.00 183 ASN A O 1
ATOM 1528 N N . GLU A 1 184 ? -6.879 -22.776 -5.807 1.00 81.44 184 GLU A N 1
ATOM 1529 C CA . GLU A 1 184 ? -7.699 -21.855 -6.602 1.00 81.44 184 GLU A CA 1
ATOM 1530 C C . GLU A 1 184 ? -6.956 -21.249 -7.805 1.00 81.44 184 GLU A C 1
ATOM 1532 O O . GLU A 1 184 ? -7.583 -20.945 -8.818 1.00 81.44 184 GLU A O 1
ATOM 1537 N N . MET A 1 185 ? -5.633 -21.075 -7.729 1.00 80.56 185 MET A N 1
ATOM 1538 C CA . MET A 1 185 ? -4.861 -20.386 -8.770 1.00 80.56 185 MET A CA 1
ATOM 1539 C C . MET A 1 185 ? -4.512 -21.260 -9.982 1.00 80.56 185 MET A C 1
ATOM 1541 O O . MET A 1 185 ? -4.203 -22.446 -9.867 1.00 80.56 185 MET A O 1
ATOM 1545 N N . ASP A 1 186 ? -4.452 -20.639 -11.161 1.00 82.56 186 ASP A N 1
ATOM 1546 C CA . ASP A 1 186 ? -3.870 -21.233 -12.371 1.00 82.56 186 ASP A CA 1
ATOM 1547 C C . ASP A 1 186 ? -2.340 -21.342 -12.279 1.00 82.56 186 ASP A C 1
ATOM 1549 O O . ASP A 1 186 ? -1.703 -20.609 -11.526 1.00 82.56 186 ASP A O 1
ATOM 1553 N N . LEU A 1 187 ? -1.713 -22.193 -13.105 1.00 79.62 187 LEU A N 1
ATOM 1554 C CA . LEU A 1 187 ? -0.248 -22.379 -13.122 1.00 79.62 187 LEU A CA 1
ATOM 1555 C C . LEU A 1 187 ? 0.540 -21.074 -13.312 1.00 79.62 187 LEU A C 1
ATOM 1557 O O . LEU A 1 187 ? 1.594 -20.882 -12.708 1.00 79.62 187 LEU A O 1
ATOM 1561 N N . ILE A 1 188 ? 0.028 -20.172 -14.153 1.00 81.50 188 ILE A N 1
ATOM 1562 C CA . ILE A 1 188 ? 0.639 -18.859 -14.394 1.00 81.50 188 ILE A CA 1
ATOM 1563 C C . ILE A 1 188 ? 0.523 -17.987 -13.137 1.00 81.50 188 ILE A C 1
ATOM 1565 O O . ILE A 1 188 ? 1.487 -17.320 -12.763 1.00 81.50 188 ILE A O 1
ATOM 1569 N N . GLY A 1 189 ? -0.630 -18.034 -12.461 1.00 79.88 189 GLY A N 1
ATOM 1570 C CA . GLY A 1 189 ? -0.853 -17.349 -11.188 1.00 79.88 189 GLY A CA 1
ATOM 1571 C C . GLY A 1 189 ? 0.054 -17.887 -10.084 1.00 79.88 189 GLY A C 1
ATOM 1572 O O . GLY A 1 189 ? 0.691 -17.107 -9.385 1.00 79.88 189 GLY A O 1
ATOM 1573 N N . LEU A 1 190 ? 0.206 -19.210 -10.003 1.00 81.88 190 LEU A N 1
ATOM 1574 C CA . LEU A 1 190 ? 1.109 -19.886 -9.074 1.00 81.88 190 LEU A CA 1
ATOM 1575 C C . LEU A 1 190 ? 2.568 -19.465 -9.275 1.00 81.88 190 LEU A C 1
ATOM 1577 O O . LEU A 1 190 ? 3.241 -19.124 -8.304 1.00 81.88 190 LEU A O 1
ATOM 1581 N N . TYR A 1 191 ? 3.047 -19.429 -10.523 1.00 81.12 191 TYR A N 1
ATOM 1582 C CA . TYR A 1 191 ? 4.415 -19.005 -10.840 1.00 81.12 191 TYR A CA 1
ATOM 1583 C C . TYR A 1 191 ? 4.673 -17.532 -10.481 1.00 81.12 191 TYR A C 1
ATOM 1585 O O . TYR A 1 191 ? 5.747 -17.191 -9.980 1.00 81.12 191 TYR A O 1
ATOM 1593 N N . ALA A 1 192 ? 3.686 -16.664 -10.720 1.00 81.88 192 ALA A N 1
ATOM 1594 C CA . ALA A 1 192 ? 3.766 -15.241 -10.398 1.00 81.88 192 ALA A CA 1
ATOM 1595 C C . ALA A 1 192 ? 3.604 -14.942 -8.895 1.00 81.88 192 ALA A C 1
ATOM 1597 O O . ALA A 1 192 ? 4.055 -13.896 -8.439 1.00 81.88 192 ALA A O 1
ATOM 1598 N N . SER A 1 193 ? 2.973 -15.839 -8.135 1.00 80.56 193 SER A N 1
ATOM 1599 C CA . SER A 1 193 ? 2.723 -15.678 -6.698 1.00 80.56 193 SER A CA 1
ATOM 1600 C C . SER A 1 193 ? 3.923 -16.049 -5.821 1.00 80.56 193 SER A C 1
ATOM 1602 O O . SER A 1 193 ? 4.797 -16.812 -6.232 1.00 80.56 193 SER A O 1
ATOM 1604 N N . ASP A 1 194 ? 3.908 -15.603 -4.565 1.00 78.50 194 ASP A N 1
ATOM 1605 C CA . ASP A 1 194 ? 4.880 -15.991 -3.526 1.00 78.50 194 ASP A CA 1
ATOM 1606 C C . ASP A 1 194 ? 4.462 -17.263 -2.757 1.00 78.50 194 ASP A C 1
ATOM 1608 O O . ASP A 1 194 ? 4.952 -17.549 -1.663 1.00 78.50 194 ASP A O 1
ATOM 1612 N N . VAL A 1 195 ? 3.511 -18.032 -3.301 1.00 81.06 195 VAL A N 1
ATOM 1613 C CA . VAL A 1 195 ? 3.029 -19.280 -2.684 1.00 81.06 195 VAL A CA 1
ATOM 1614 C C . VAL A 1 195 ? 4.057 -20.401 -2.830 1.00 81.06 195 VAL A C 1
ATOM 1616 O O . VAL A 1 195 ? 4.220 -21.201 -1.912 1.00 81.06 195 VAL A O 1
ATOM 1619 N N . LEU A 1 196 ? 4.738 -20.453 -3.978 1.00 80.75 196 LEU A N 1
ATOM 1620 C CA . LEU A 1 196 ? 5.742 -21.462 -4.302 1.00 80.75 196 LEU A CA 1
ATOM 1621 C C . LEU A 1 196 ? 7.154 -20.929 -4.073 1.00 80.75 196 LEU A C 1
ATOM 1623 O O . LEU A 1 196 ? 7.475 -19.814 -4.485 1.00 80.75 196 LEU A O 1
ATOM 1627 N N . ASP A 1 197 ? 8.017 -21.768 -3.510 1.00 83.00 197 ASP A N 1
ATOM 1628 C CA . ASP A 1 197 ? 9.445 -21.471 -3.403 1.00 83.00 197 ASP A CA 1
ATOM 1629 C C . ASP A 1 197 ? 10.113 -21.439 -4.782 1.00 83.00 197 ASP A C 1
ATOM 1631 O O . ASP A 1 197 ? 9.636 -22.058 -5.740 1.00 83.00 197 ASP A O 1
ATOM 1635 N N . GLU A 1 198 ? 11.263 -20.769 -4.879 1.00 83.19 198 GLU A N 1
ATOM 1636 C CA . GLU A 1 198 ? 12.027 -20.649 -6.129 1.00 83.19 198 GLU A CA 1
ATOM 1637 C C . GLU A 1 198 ? 12.282 -22.013 -6.782 1.00 83.19 198 GLU A C 1
ATOM 1639 O O . GLU A 1 198 ? 12.047 -22.183 -7.980 1.00 83.19 198 GLU A O 1
ATOM 1644 N N . ARG A 1 199 ? 12.640 -23.025 -5.981 1.00 82.88 199 ARG A N 1
ATOM 1645 C CA . ARG A 1 199 ? 12.886 -24.383 -6.479 1.00 82.88 199 ARG A CA 1
ATOM 1646 C C . ARG A 1 199 ? 11.636 -25.034 -7.075 1.00 82.88 199 ARG A C 1
ATOM 1648 O O . ARG A 1 199 ? 11.693 -25.626 -8.151 1.00 82.88 199 ARG A O 1
ATOM 1655 N N . ARG A 1 200 ? 10.479 -24.868 -6.429 1.00 84.75 200 ARG A N 1
ATOM 1656 C CA . ARG A 1 200 ? 9.190 -25.367 -6.936 1.00 84.75 200 ARG A CA 1
ATOM 1657 C C . ARG A 1 200 ? 8.784 -24.652 -8.230 1.00 84.75 200 ARG A C 1
ATOM 1659 O O . ARG A 1 200 ? 8.245 -25.287 -9.135 1.00 84.75 200 ARG A O 1
ATOM 1666 N N . LYS A 1 201 ? 9.098 -23.358 -8.372 1.00 85.38 201 LYS A N 1
ATOM 1667 C CA . LYS A 1 201 ? 8.879 -22.597 -9.618 1.00 85.38 201 LYS A CA 1
ATOM 1668 C C . LYS A 1 201 ? 9.761 -23.085 -10.771 1.00 85.38 201 LYS A C 1
ATOM 1670 O O . LYS A 1 201 ? 9.298 -23.124 -11.913 1.00 85.38 201 LYS A O 1
ATOM 1675 N N . GLU A 1 202 ? 11.006 -23.477 -10.499 1.00 84.62 202 GLU A N 1
ATOM 1676 C CA . GLU A 1 202 ? 11.892 -24.072 -11.510 1.00 84.62 202 GLU A CA 1
ATOM 1677 C C . GLU A 1 202 ? 11.336 -25.394 -12.044 1.00 84.62 202 GLU A C 1
ATOM 1679 O O . GLU A 1 202 ? 11.259 -25.574 -13.262 1.00 84.62 202 GLU A O 1
ATOM 1684 N N . ILE A 1 203 ? 10.886 -26.271 -11.140 1.00 84.81 203 ILE A N 1
ATOM 1685 C CA . ILE A 1 203 ? 10.273 -27.563 -11.478 1.00 84.81 203 ILE A CA 1
ATOM 1686 C C . ILE A 1 203 ? 8.963 -27.361 -12.254 1.00 84.81 203 ILE A C 1
ATOM 1688 O O . ILE A 1 203 ? 8.712 -28.032 -13.253 1.00 84.81 203 ILE A O 1
ATOM 1692 N N . LEU A 1 204 ? 8.150 -26.370 -11.879 1.00 85.25 204 LEU A N 1
ATOM 1693 C CA . LEU A 1 204 ? 6.950 -26.002 -12.639 1.00 85.25 204 LEU A CA 1
ATOM 1694 C C . LEU A 1 204 ? 7.294 -25.642 -14.087 1.00 85.25 204 LEU A C 1
ATOM 1696 O O . LEU A 1 204 ? 6.647 -26.106 -15.027 1.00 85.25 204 LEU A O 1
ATOM 1700 N N . LYS A 1 205 ? 8.338 -24.832 -14.280 1.00 85.94 205 LYS A N 1
ATOM 1701 C CA . LYS A 1 205 ? 8.770 -24.373 -15.602 1.00 85.94 205 LYS A CA 1
ATOM 1702 C C . LYS A 1 205 ? 9.310 -25.512 -16.466 1.00 85.94 205 LYS A C 1
ATOM 1704 O O . LYS A 1 205 ? 9.096 -25.493 -17.678 1.00 85.94 205 LYS A O 1
ATOM 1709 N N . SER A 1 206 ? 10.031 -26.469 -15.889 1.00 83.81 206 SER A N 1
ATOM 1710 C CA . SER A 1 206 ? 10.536 -27.631 -16.626 1.00 83.81 206 SER A CA 1
ATOM 1711 C C . SER A 1 206 ? 9.422 -28.617 -16.971 1.00 83.81 206 SER A C 1
ATOM 1713 O O . SER A 1 206 ? 9.342 -29.034 -18.124 1.00 83.81 206 SER A O 1
ATOM 1715 N N . LEU A 1 207 ? 8.504 -28.908 -16.046 1.00 84.31 207 LEU A N 1
ATOM 1716 C CA . LEU A 1 207 ? 7.349 -29.770 -16.318 1.00 84.31 207 LEU A CA 1
ATOM 1717 C C . LEU A 1 207 ? 6.415 -29.173 -17.376 1.00 84.31 207 LEU A C 1
ATOM 1719 O O . LEU A 1 207 ? 5.923 -29.895 -18.242 1.00 84.31 207 LEU A O 1
ATOM 1723 N N . TYR A 1 208 ? 6.231 -27.849 -17.366 1.00 85.00 208 TYR A N 1
ATOM 1724 C CA . TYR A 1 208 ? 5.472 -27.154 -18.405 1.00 85.00 208 TYR A CA 1
ATOM 1725 C C . TYR A 1 208 ? 6.121 -27.301 -19.791 1.00 85.00 208 TYR A C 1
ATOM 1727 O O . TYR A 1 208 ? 5.428 -27.507 -20.784 1.00 85.00 208 TYR A O 1
ATOM 1735 N N . LYS A 1 209 ? 7.459 -27.250 -19.872 1.00 85.06 209 LYS A N 1
ATOM 1736 C CA . LYS A 1 209 ? 8.197 -27.494 -21.127 1.00 85.06 209 LYS A CA 1
ATOM 1737 C C . LYS A 1 209 ? 8.096 -28.940 -21.611 1.00 85.06 209 LYS A C 1
ATOM 1739 O O . LYS A 1 209 ? 8.173 -29.166 -22.811 1.00 85.06 209 LYS A O 1
ATOM 1744 N N . LEU A 1 210 ? 7.934 -29.895 -20.697 1.00 83.94 210 LEU A N 1
ATOM 1745 C CA . LEU A 1 210 ? 7.751 -31.319 -20.993 1.00 83.94 210 LEU A CA 1
ATOM 1746 C C . LEU A 1 210 ? 6.289 -31.672 -21.346 1.00 83.94 210 LEU A C 1
ATOM 1748 O O . LEU A 1 210 ? 5.920 -32.847 -21.346 1.00 83.94 210 LEU A O 1
ATOM 1752 N N . GLU A 1 211 ? 5.438 -30.677 -21.625 1.00 82.12 211 GLU A N 1
ATOM 1753 C CA . GLU A 1 211 ? 4.035 -30.840 -22.040 1.00 82.12 211 GLU A CA 1
ATOM 1754 C C . GLU A 1 211 ? 3.189 -31.688 -21.066 1.00 82.12 211 GLU A C 1
ATOM 1756 O O . GLU A 1 211 ? 2.358 -32.503 -21.474 1.00 82.12 211 GLU A O 1
ATOM 1761 N N . TYR A 1 212 ? 3.432 -31.578 -19.757 1.00 82.44 212 TYR A N 1
ATOM 1762 C CA . TYR A 1 212 ? 2.549 -32.171 -18.745 1.00 82.44 212 TYR A CA 1
ATOM 1763 C C . TYR A 1 212 ? 1.261 -31.356 -18.591 1.00 82.44 212 TYR A C 1
ATOM 1765 O O . TYR A 1 212 ? 1.257 -30.136 -18.776 1.00 82.44 212 TYR A O 1
ATOM 1773 N N . THR A 1 213 ? 0.152 -32.021 -18.249 1.00 84.38 213 THR A N 1
ATOM 1774 C CA . THR A 1 213 ? -1.117 -31.312 -18.042 1.00 84.38 213 THR A CA 1
ATOM 1775 C C . THR A 1 213 ? -1.081 -30.496 -16.744 1.00 84.38 213 THR A C 1
ATOM 1777 O O . THR A 1 213 ? -0.367 -30.856 -15.804 1.00 84.38 213 THR A O 1
ATOM 1780 N N . PRO A 1 214 ? -1.866 -29.408 -16.636 1.00 79.56 214 PRO A N 1
ATOM 1781 C CA . PRO A 1 214 ? -1.867 -28.575 -15.436 1.00 79.56 214 PRO A CA 1
ATOM 1782 C C . PRO A 1 214 ? -2.201 -29.314 -14.139 1.00 79.56 214 PRO A C 1
ATOM 1784 O O . PRO A 1 214 ? -1.654 -28.989 -13.089 1.00 79.56 214 PRO A O 1
ATOM 1787 N N . GLU A 1 215 ? -3.054 -30.331 -14.219 1.00 81.62 215 GLU A N 1
ATOM 1788 C CA . GLU A 1 215 ? -3.422 -31.185 -13.088 1.00 81.62 215 GLU A CA 1
ATOM 1789 C C . GLU A 1 215 ? -2.247 -32.054 -12.626 1.00 81.62 215 GLU A C 1
ATOM 1791 O O . GLU A 1 215 ? -1.976 -32.136 -11.431 1.00 81.62 215 GLU A O 1
ATOM 1796 N N . GLN A 1 216 ? -1.491 -32.631 -13.566 1.00 81.06 216 GLN A N 1
ATOM 1797 C CA . GLN A 1 216 ? -0.293 -33.421 -13.260 1.00 81.06 216 GLN A CA 1
ATOM 1798 C C . GLN A 1 216 ? 0.797 -32.561 -12.616 1.00 81.06 216 GLN A C 1
ATOM 1800 O O . GLN A 1 216 ? 1.449 -32.985 -11.666 1.00 81.06 216 GLN A O 1
ATOM 1805 N N . ILE A 1 217 ? 0.972 -31.331 -13.103 1.00 80.44 217 ILE A N 1
ATOM 1806 C CA . ILE A 1 217 ? 1.945 -30.383 -12.547 1.00 80.44 217 ILE A CA 1
ATOM 1807 C C . ILE A 1 217 ? 1.543 -29.969 -11.126 1.00 80.44 217 ILE A C 1
ATOM 1809 O O . ILE A 1 217 ? 2.396 -29.918 -10.241 1.00 80.44 217 ILE A O 1
ATOM 1813 N N . LYS A 1 218 ? 0.251 -29.708 -10.886 1.00 82.81 218 LYS A N 1
ATOM 1814 C CA . LYS A 1 218 ? -0.259 -29.382 -9.546 1.00 82.81 218 LYS A CA 1
ATOM 1815 C C . LYS A 1 218 ? -0.102 -30.540 -8.557 1.00 82.81 218 LYS A C 1
ATOM 1817 O O . LYS A 1 218 ? 0.213 -30.275 -7.402 1.00 82.81 218 LYS A O 1
ATOM 1822 N N . ASP A 1 219 ? -0.267 -31.791 -8.993 1.00 82.19 219 ASP A N 1
ATOM 1823 C CA . ASP A 1 219 ? -0.049 -32.954 -8.121 1.00 82.19 219 ASP A CA 1
ATOM 1824 C C . ASP A 1 219 ? 1.427 -33.113 -7.726 1.00 82.19 219 ASP A C 1
ATOM 1826 O O . ASP A 1 219 ? 1.741 -33.330 -6.556 1.00 82.19 219 ASP A O 1
ATOM 1830 N N . ILE A 1 220 ? 2.347 -32.939 -8.683 1.00 80.75 220 ILE A N 1
ATOM 1831 C CA . ILE A 1 220 ? 3.790 -33.050 -8.423 1.00 80.75 220 ILE A CA 1
ATOM 1832 C C . ILE A 1 220 ? 4.268 -31.937 -7.483 1.00 80.75 220 ILE A C 1
ATOM 1834 O O . ILE A 1 220 ? 5.085 -32.195 -6.607 1.00 80.75 220 ILE A O 1
ATOM 1838 N N . ILE A 1 221 ? 3.751 -30.714 -7.634 1.00 79.81 221 ILE A N 1
ATOM 1839 C CA . ILE A 1 221 ? 4.222 -29.516 -6.914 1.00 79.81 221 ILE A CA 1
ATOM 1840 C C . ILE A 1 221 ? 3.343 -29.203 -5.688 1.00 79.81 221 ILE A C 1
ATOM 1842 O O . ILE A 1 221 ? 3.323 -28.079 -5.188 1.00 79.81 221 ILE A O 1
ATOM 1846 N N . SER A 1 222 ? 2.597 -30.185 -5.179 1.00 78.19 222 SER A N 1
ATOM 1847 C CA . SER A 1 222 ? 1.760 -29.985 -3.994 1.00 78.19 222 SER A CA 1
ATOM 1848 C C . SER A 1 222 ? 2.570 -29.429 -2.812 1.00 78.19 222 SER A C 1
ATOM 1850 O O . SER A 1 222 ? 3.670 -29.901 -2.517 1.00 78.19 222 SER A O 1
ATOM 1852 N N . LEU A 1 223 ? 2.003 -28.448 -2.096 1.00 76.00 223 LEU A N 1
ATOM 1853 C CA . LEU A 1 223 ? 2.590 -27.903 -0.861 1.00 76.00 223 LEU A CA 1
ATOM 1854 C C . LEU A 1 223 ? 2.633 -28.918 0.290 1.00 76.00 223 LEU A C 1
ATOM 1856 O O . LEU A 1 223 ? 3.241 -28.631 1.317 1.00 76.00 223 LEU A O 1
ATOM 1860 N N . ASP A 1 224 ? 1.971 -30.065 0.145 1.00 77.06 224 ASP A N 1
ATOM 1861 C CA . ASP A 1 224 ? 1.984 -31.131 1.148 1.00 77.06 224 ASP A CA 1
ATOM 1862 C C . ASP A 1 224 ? 3.215 -32.042 1.051 1.00 77.06 224 ASP A C 1
ATOM 1864 O O . ASP A 1 224 ? 3.454 -32.810 1.977 1.00 77.06 224 ASP A O 1
ATOM 1868 N N . ARG A 1 225 ? 3.974 -31.975 -0.052 1.00 77.25 225 ARG A N 1
ATOM 1869 C CA . ARG A 1 225 ? 5.160 -32.811 -0.280 1.00 77.25 225 ARG A CA 1
ATOM 1870 C C . ARG A 1 225 ? 6.434 -32.044 0.041 1.00 77.25 225 ARG A C 1
ATOM 1872 O O . ARG A 1 225 ? 6.567 -30.864 -0.310 1.00 77.25 225 ARG A O 1
ATOM 1879 N N . ASP A 1 226 ? 7.382 -32.734 0.659 1.00 79.19 226 ASP A N 1
ATOM 1880 C CA . ASP A 1 226 ? 8.711 -32.192 0.926 1.00 79.19 226 ASP A CA 1
ATOM 1881 C C . ASP A 1 226 ? 9.487 -31.971 -0.377 1.00 79.19 226 ASP A C 1
ATOM 1883 O O . ASP A 1 226 ? 9.205 -32.581 -1.411 1.00 79.19 226 ASP A O 1
ATOM 1887 N N . LEU A 1 227 ? 10.471 -31.067 -0.345 1.00 76.50 227 LEU A N 1
ATOM 1888 C CA . LEU A 1 227 ? 11.235 -30.692 -1.541 1.00 76.50 227 LEU A CA 1
ATOM 1889 C C . LEU A 1 227 ? 11.923 -31.911 -2.184 1.00 76.50 227 LEU A C 1
ATOM 1891 O O . LEU A 1 227 ? 11.906 -32.044 -3.405 1.00 76.50 227 LEU A O 1
ATOM 1895 N N . ASP A 1 228 ? 12.452 -32.813 -1.356 1.00 79.00 228 ASP A N 1
ATOM 1896 C CA . ASP A 1 228 ? 13.161 -34.022 -1.785 1.00 79.00 228 ASP A CA 1
ATOM 1897 C C . ASP A 1 228 ? 12.235 -35.002 -2.526 1.00 79.00 228 ASP A C 1
ATOM 1899 O O . ASP A 1 228 ? 12.623 -35.603 -3.529 1.00 79.00 228 ASP A O 1
ATOM 1903 N N . GLU A 1 229 ? 10.982 -35.138 -2.080 1.00 79.94 229 GLU A N 1
ATOM 1904 C CA . GLU A 1 229 ? 9.981 -35.974 -2.754 1.00 79.94 229 GLU A CA 1
ATOM 1905 C C . GLU A 1 229 ? 9.588 -35.385 -4.114 1.00 79.94 229 GLU A C 1
ATOM 1907 O O . GLU A 1 229 ? 9.423 -36.113 -5.098 1.00 79.94 229 GLU A O 1
ATOM 1912 N N . ILE A 1 230 ? 9.467 -34.056 -4.190 1.00 82.00 230 ILE A N 1
ATOM 1913 C CA . ILE A 1 230 ? 9.167 -33.350 -5.441 1.00 82.00 230 ILE A CA 1
ATOM 1914 C C . ILE A 1 230 ? 10.319 -33.524 -6.436 1.00 82.00 230 ILE A C 1
ATOM 1916 O O . ILE A 1 230 ? 10.066 -33.740 -7.622 1.00 82.00 230 ILE A O 1
ATOM 1920 N N . GLU A 1 231 ? 11.574 -33.471 -5.980 1.00 80.25 231 GLU A N 1
ATOM 1921 C CA . GLU A 1 231 ? 12.740 -33.692 -6.841 1.00 80.25 231 GLU A CA 1
ATOM 1922 C C . GLU A 1 231 ? 12.790 -35.118 -7.395 1.00 80.25 231 GLU A C 1
ATOM 1924 O O . GLU A 1 231 ? 12.979 -35.285 -8.598 1.00 80.25 231 GLU A O 1
ATOM 1929 N N . GLN A 1 232 ? 12.516 -36.139 -6.580 1.00 81.56 232 GLN A N 1
ATOM 1930 C CA . GLN A 1 232 ? 12.456 -37.527 -7.057 1.00 81.56 232 GLN A CA 1
ATOM 1931 C C . GLN A 1 232 ? 11.363 -37.732 -8.114 1.00 81.56 232 GLN A C 1
ATOM 1933 O O . GLN A 1 232 ? 11.580 -38.388 -9.136 1.00 81.56 232 GLN A O 1
ATOM 1938 N N . LEU A 1 233 ? 10.180 -37.150 -7.898 1.00 79.06 233 LEU A N 1
ATOM 1939 C CA . LEU 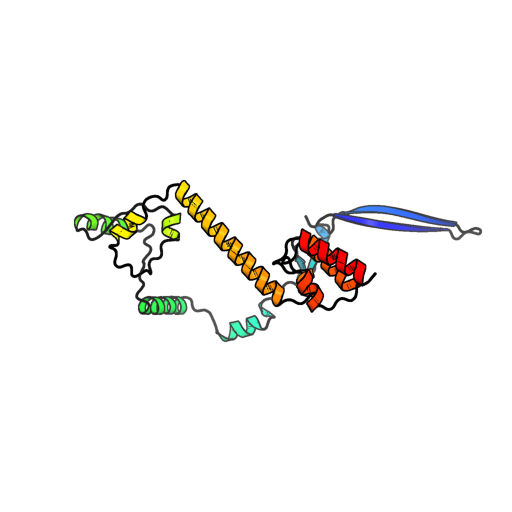A 1 233 ? 9.082 -37.204 -8.865 1.00 79.06 233 LEU A CA 1
ATOM 1940 C C . LEU A 1 233 ? 9.408 -36.435 -10.144 1.00 79.06 233 LEU A C 1
ATOM 1942 O O . LEU A 1 233 ? 9.054 -36.874 -11.240 1.00 79.06 233 LEU A O 1
ATOM 1946 N N . TYR A 1 234 ? 10.105 -35.309 -10.018 1.00 81.56 234 TYR A N 1
ATOM 1947 C CA . TYR A 1 234 ? 10.591 -34.547 -11.155 1.00 81.56 234 TYR A CA 1
ATOM 1948 C C . TYR A 1 234 ? 11.619 -35.345 -11.968 1.00 81.56 234 TYR A C 1
ATOM 1950 O O . TYR A 1 234 ? 11.467 -35.461 -13.184 1.00 81.56 234 TYR A O 1
ATOM 1958 N N . GLU A 1 235 ? 12.606 -35.969 -11.327 1.00 82.50 235 GLU A N 1
ATOM 1959 C CA . GLU A 1 235 ? 13.583 -36.831 -11.998 1.00 82.50 235 GLU A CA 1
ATOM 1960 C C . GLU A 1 235 ? 12.904 -38.009 -12.710 1.00 82.50 235 GLU A C 1
ATOM 1962 O O . GLU A 1 235 ? 13.160 -38.250 -13.892 1.00 82.50 235 GLU A O 1
ATOM 1967 N N . ALA A 1 236 ? 11.953 -38.677 -12.049 1.00 79.19 236 ALA A N 1
ATOM 1968 C CA . ALA A 1 236 ? 11.156 -39.737 -12.664 1.00 79.19 236 ALA A CA 1
ATOM 1969 C C . ALA A 1 236 ? 10.346 -39.232 -13.875 1.00 79.19 236 ALA A C 1
ATOM 1971 O O . ALA A 1 236 ? 10.258 -39.913 -14.899 1.00 79.19 236 ALA A O 1
ATOM 1972 N N . SER A 1 237 ? 9.789 -38.019 -13.796 1.00 75.81 237 SER A N 1
ATOM 1973 C CA . SER A 1 237 ? 9.008 -37.407 -14.879 1.00 75.81 237 SER A CA 1
ATOM 1974 C C . SER A 1 237 ? 9.851 -37.030 -16.104 1.00 75.81 237 SER A C 1
ATOM 1976 O O . SER A 1 237 ? 9.346 -37.075 -17.231 1.00 75.81 237 SER A O 1
ATOM 1978 N N . ILE A 1 238 ? 11.130 -36.692 -15.904 1.00 78.75 238 ILE A N 1
ATOM 1979 C CA . ILE A 1 238 ? 12.086 -36.453 -16.990 1.00 78.75 238 ILE A CA 1
ATOM 1980 C C . ILE A 1 238 ? 12.414 -37.773 -17.681 1.00 78.75 238 ILE A C 1
ATOM 1982 O O . ILE A 1 238 ? 12.364 -37.840 -18.902 1.00 78.75 238 ILE A O 1
ATOM 1986 N N . VAL A 1 239 ? 12.695 -38.833 -16.916 1.00 75.75 239 VAL A N 1
ATOM 1987 C CA . VAL A 1 239 ? 13.044 -40.156 -17.464 1.00 75.75 239 VAL A CA 1
ATOM 1988 C C . VAL A 1 239 ? 11.896 -40.770 -18.273 1.00 75.75 239 VAL A C 1
ATOM 1990 O O . VAL A 1 239 ? 12.136 -41.502 -19.225 1.00 75.75 239 VAL A O 1
ATOM 1993 N N . LEU A 1 240 ? 10.644 -40.473 -17.920 1.00 69.81 240 LEU A N 1
ATOM 1994 C CA . LEU A 1 240 ? 9.468 -40.998 -18.622 1.00 69.81 240 LEU A CA 1
ATOM 1995 C C . LEU A 1 240 ? 9.146 -40.284 -19.947 1.00 69.81 240 LEU A C 1
ATOM 1997 O O . LEU A 1 240 ? 8.428 -40.856 -20.768 1.00 69.81 240 LEU A O 1
ATOM 2001 N N . LYS A 1 241 ? 9.616 -39.045 -20.151 1.00 65.31 241 LYS A N 1
ATOM 2002 C CA . LYS A 1 241 ? 9.301 -38.225 -21.342 1.00 65.31 241 LYS A CA 1
ATOM 2003 C C . LYS A 1 241 ? 10.514 -37.764 -22.162 1.00 65.31 241 LYS A C 1
ATOM 2005 O O . LYS A 1 241 ? 10.306 -37.233 -23.253 1.00 65.31 241 LYS A O 1
ATOM 2010 N N . GLY A 1 242 ? 11.733 -37.910 -21.645 1.00 53.19 242 GLY A N 1
ATOM 2011 C CA . GLY A 1 242 ? 12.990 -37.709 -22.378 1.00 53.19 242 GLY A CA 1
ATOM 2012 C C . GLY A 1 242 ? 13.387 -38.946 -23.167 1.00 53.19 242 GLY A C 1
ATOM 2013 O O . GLY A 1 242 ? 13.951 -38.756 -24.267 1.00 53.19 242 GLY A O 1
#

Secondary structure (DSSP, 8-state):
---EEEEEEEEEEEE-SSS-EEEEEEEEEEEESS-HHHHHTS-TTEEEE--TTS--EEEEPP-GGGSHHHHHHHHT----HHHHHHHHHHHHHHHT-------S-HHHHHHHHHTTTTT--------HHHHHT--TT---SS-HHHHHHHTS---HHHHHHHHHHHHHHHHHHHHHHHHHHHHHS-HHHHHHSTTS-HHHHHHHHHHHHTT--HHHHHHHT-TTS-HHHHHHHHHHHHHHH-

Radius of gyration: 33.56 Å; chains: 1; bounding box: 69×62×104 Å

Organism: NCBI:txid39495